Protein AF-A0A7C8FUG3-F1 (afdb_monomer)

Solvent-accessible surface area (backbone atoms only — not comparable to full-atom values): 13632 Å² total; per-residue (Å²): 142,83,83,82,79,78,79,79,50,76,65,57,53,52,54,54,51,51,53,50,51,51,53,58,48,49,58,48,50,51,52,49,50,52,55,57,49,49,62,62,60,77,67,60,76,63,70,62,61,60,52,51,52,50,51,50,52,51,49,53,49,49,54,52,53,48,53,53,50,51,52,55,47,53,52,50,51,52,52,50,51,52,53,50,51,42,52,48,36,50,53,47,49,48,54,54,50,49,45,39,69,74,38,54,64,62,45,52,52,50,44,73,73,45,77,81,46,46,88,40,33,70,54,54,68,90,79,54,62,61,68,38,80,47,42,38,60,45,80,48,78,48,74,43,84,53,100,50,28,38,39,39,36,38,42,39,37,24,35,50,24,31,36,34,61,45,61,68,64,30,43,77,75,75,43,82,71,90,46,99,85,41,66,48,77,42,73,77,55,98,63,62,70,37,75,50,77,51,73,48,78,46,66,40,96,83,56,72,79,79,72,82,74,89,84,78,85,84,80,80,87,77,84,80,82,85,79,91,129

Secondary structure (DSSP, 8-state):
---------HHHHHHHHHHHHHHHHHHHHHHHHHHHHHHHHTT---HHHHHHHHHHHHHHHHHHHHHHHHHHHHHHHHHHHHHHHHHHHHHHHHHHHHHHHH-HHHHHHHHHH-TTSGGGBSS-GGGSPTT-EEEEEEEEEEEEEETTEEEEEEEEEEEEEEEE--HHHHHHTT----STT--EEEES-SS-SEEEEEEEEEE-TT-------S-----PPPPPPPPP-

Organism: NCBI:txid1796610

Foldseek 3Di:
DDDPDPPDDPVNVVVVVVVVVVVVVVVVVVVVCVVVVVVVVVPCPPPVVVVVVVVVVVVVVVVVVVVVVVVVVVVVVVVVVLVVLLVLQVVLVVVLVVVCVVPVVVSVVVCVVDVPDQSQKSGRPVPDDAQDKIKGKDWDWDWDDDPFFIKIKIKIFIFIWHKGQDQVVCVVVVHHAPDPRDIDIHTPDPGTSDIDMDMDTDGDPPDDDDDPPPPPPDDDDDDDDDDDD

Sequence (229 aa):
MARGNARRSMADYSVASHARGVAAGDERLERYHEYVGRHRAERRVWPGAAFIVEALLLLVFLAGSLAVLMDLNADADAAGAQSTDLMGALVLASNVAEEFAADPVVLQEAYAADPAADRWFSCPLDAVESGSGILRAECTFATEPTEGGLLHRLTLTVWKERVLTDREQAADEGYVINDPEGAVFERWEEEPVYTVETARYVASAGTRPALPSADGAGAAPTEGEVSHG

Mean predicted aligned error: 16.04 Å

Nearest PDB structures (foldseek):
  6yfj-assembly1_AA  TM=3.580E-01  e=3.329E-01  Leviviridae sp.

pLDDT: mean 81.73, std 18.25, range [39.59, 98.31]

Radius of gyration: 51.23 Å; Cα contacts (8 Å, |Δi|>4): 212; chains: 1; bounding box: 106×91×164 Å

Structure (mmCIF, N/CA/C/O backbone):
data_AF-A0A7C8FUG3-F1
#
_entry.id   AF-A0A7C8FUG3-F1
#
loop_
_atom_site.group_PDB
_atom_site.id
_atom_site.type_symbol
_atom_site.label_atom_id
_atom_site.label_alt_id
_atom_site.label_comp_id
_atom_site.label_asym_id
_atom_site.label_entity_id
_atom_site.label_seq_id
_atom_site.pdbx_PDB_ins_code
_atom_site.Cartn_x
_atom_site.Cartn_y
_atom_site.Cartn_z
_atom_site.occupancy
_atom_site.B_iso_or_equiv
_atom_site.auth_seq_id
_atom_site.auth_comp_id
_atom_site.auth_asym_id
_atom_site.auth_atom_id
_atom_site.pdbx_PDB_model_num
ATOM 1 N N . MET A 1 1 ? 84.695 -5.456 -110.661 1.00 45.94 1 MET A N 1
ATOM 2 C CA . MET A 1 1 ? 84.442 -6.654 -109.828 1.00 45.94 1 MET A CA 1
ATOM 3 C C . MET A 1 1 ? 85.424 -6.663 -108.667 1.00 45.94 1 MET A C 1
ATOM 5 O O . MET A 1 1 ? 86.607 -6.602 -108.948 1.00 45.94 1 MET A O 1
ATOM 9 N N . ALA A 1 2 ? 84.945 -6.744 -107.419 1.00 41.25 2 ALA A N 1
ATOM 10 C CA . ALA A 1 2 ? 85.597 -7.442 -106.297 1.00 41.25 2 ALA A CA 1
ATOM 11 C C . ALA A 1 2 ? 84.680 -7.350 -105.058 1.00 41.25 2 ALA A C 1
ATOM 13 O O . ALA A 1 2 ? 84.719 -6.380 -104.307 1.00 41.25 2 ALA A O 1
ATOM 14 N N . ARG A 1 3 ? 83.796 -8.341 -104.874 1.00 44.38 3 ARG A N 1
ATOM 15 C CA . ARG A 1 3 ? 83.053 -8.533 -103.619 1.00 44.38 3 ARG A CA 1
ATOM 16 C C . ARG A 1 3 ? 84.031 -9.105 -102.591 1.00 44.38 3 ARG A C 1
ATOM 18 O O . ARG A 1 3 ? 84.492 -10.231 -102.762 1.00 44.38 3 ARG A O 1
ATOM 25 N N . GLY A 1 4 ? 84.353 -8.337 -101.552 1.00 46.03 4 GLY A N 1
ATOM 26 C CA . GLY A 1 4 ? 85.127 -8.817 -100.408 1.00 46.03 4 GLY A CA 1
ATOM 27 C C . GLY A 1 4 ? 84.339 -9.890 -99.662 1.00 46.03 4 GLY A C 1
ATOM 28 O O . GLY A 1 4 ? 83.362 -9.592 -98.981 1.00 46.03 4 GLY A O 1
ATOM 29 N N . ASN A 1 5 ? 84.731 -11.149 -99.840 1.00 50.38 5 ASN A N 1
ATOM 30 C CA . ASN A 1 5 ? 84.112 -12.290 -99.182 1.00 50.38 5 ASN A CA 1
ATOM 31 C C . ASN A 1 5 ? 84.664 -12.389 -97.750 1.00 50.38 5 ASN A C 1
ATOM 33 O O . ASN A 1 5 ? 85.717 -12.987 -97.521 1.00 50.38 5 ASN A O 1
ATOM 37 N N . ALA A 1 6 ? 83.991 -11.741 -96.797 1.00 57.47 6 ALA A N 1
ATOM 38 C CA . ALA A 1 6 ? 84.323 -11.828 -95.380 1.00 57.47 6 ALA A CA 1
ATOM 39 C C . ALA A 1 6 ? 84.022 -13.250 -94.880 1.00 57.47 6 ALA A C 1
ATOM 41 O O . ALA A 1 6 ? 82.863 -13.637 -94.718 1.00 57.47 6 ALA A O 1
ATOM 42 N N . ARG A 1 7 ? 85.072 -14.051 -94.667 1.00 55.00 7 ARG A N 1
ATOM 43 C CA . ARG A 1 7 ? 84.967 -15.378 -94.048 1.00 55.00 7 ARG A CA 1
ATOM 44 C C . ARG A 1 7 ? 84.501 -15.193 -92.602 1.00 55.00 7 ARG A C 1
ATOM 46 O O . ARG A 1 7 ? 85.310 -14.873 -91.739 1.00 55.00 7 ARG A O 1
ATOM 53 N N . ARG A 1 8 ? 83.200 -15.366 -92.354 1.00 58.88 8 ARG A N 1
ATOM 54 C CA . ARG A 1 8 ? 82.641 -15.459 -90.997 1.00 58.88 8 ARG A CA 1
ATOM 55 C C . ARG A 1 8 ? 83.321 -16.618 -90.276 1.00 58.88 8 ARG A C 1
ATOM 57 O O . ARG A 1 8 ? 83.288 -17.748 -90.764 1.00 58.88 8 ARG A O 1
ATOM 64 N N . SER A 1 9 ? 83.975 -16.315 -89.162 1.00 62.94 9 SER A N 1
ATOM 65 C CA . SER A 1 9 ? 84.699 -17.294 -88.362 1.00 62.94 9 SER A CA 1
ATOM 66 C C . SER A 1 9 ? 83.709 -18.150 -87.575 1.00 62.94 9 SER A C 1
ATOM 68 O O . SER A 1 9 ? 82.671 -17.675 -87.118 1.00 62.94 9 SER A O 1
ATOM 70 N N . MET A 1 10 ? 84.042 -19.422 -87.373 1.00 58.62 10 MET A N 1
ATOM 71 C CA . MET A 1 10 ? 83.273 -20.353 -86.540 1.00 58.62 10 MET A CA 1
ATOM 72 C C . MET A 1 10 ? 83.142 -19.859 -85.081 1.00 58.62 10 MET A C 1
ATOM 74 O O . MET A 1 10 ? 82.171 -20.192 -84.405 1.00 58.62 10 MET A O 1
ATOM 78 N N . ALA A 1 11 ? 84.062 -18.995 -84.629 1.00 60.41 11 ALA A N 1
ATOM 79 C CA . ALA A 1 11 ? 83.988 -18.308 -83.337 1.00 60.41 11 ALA A CA 1
ATOM 80 C C . ALA A 1 11 ? 82.890 -17.225 -83.284 1.00 60.41 11 ALA A C 1
ATOM 82 O O . ALA A 1 11 ? 82.257 -17.045 -82.247 1.00 60.41 11 ALA A O 1
ATOM 83 N N . ASP A 1 12 ? 82.586 -16.553 -84.400 1.00 61.06 12 ASP A N 1
ATOM 84 C CA . ASP A 1 12 ? 81.500 -15.561 -84.446 1.00 61.06 12 ASP A CA 1
ATOM 85 C C . ASP A 1 12 ? 80.134 -16.245 -84.295 1.00 61.06 12 ASP A C 1
ATOM 87 O O . ASP A 1 12 ? 79.212 -15.700 -83.688 1.00 61.06 12 ASP A O 1
ATOM 91 N N . TYR A 1 13 ? 80.011 -17.476 -84.803 1.00 61.44 13 TYR A N 1
ATOM 92 C CA . TYR A 1 13 ? 78.812 -18.295 -84.636 1.00 61.44 13 TYR A CA 1
ATOM 93 C C . TYR A 1 13 ? 78.617 -18.757 -83.191 1.00 61.44 13 TYR A C 1
ATOM 95 O O . TYR A 1 13 ? 77.486 -18.723 -82.703 1.00 61.44 13 TYR A O 1
ATOM 103 N N . SER A 1 14 ? 79.682 -19.157 -82.488 1.00 64.38 14 SER A N 1
ATOM 104 C CA . SER A 1 14 ? 79.563 -19.599 -81.095 1.00 64.38 14 SER A CA 1
ATOM 105 C C . SER A 1 14 ? 79.188 -18.438 -80.173 1.00 64.38 14 SER A C 1
ATOM 107 O O . SER A 1 14 ? 78.237 -18.566 -79.401 1.00 64.38 14 SER A O 1
ATOM 109 N N . VAL A 1 15 ? 79.824 -17.274 -80.331 1.00 68.38 15 VAL A N 1
ATOM 110 C CA . VAL A 1 15 ? 79.505 -16.061 -79.559 1.00 68.38 15 VAL A CA 1
ATOM 111 C C . VAL A 1 15 ? 78.083 -15.574 -79.857 1.00 68.38 15 VAL A C 1
ATOM 113 O O . VAL A 1 15 ? 77.324 -15.297 -78.928 1.00 68.38 15 VAL A O 1
ATOM 116 N N . ALA A 1 16 ? 77.665 -15.554 -81.127 1.00 67.44 16 ALA A N 1
ATOM 117 C CA . ALA A 1 16 ? 76.298 -15.179 -81.492 1.00 67.44 16 ALA A CA 1
ATOM 118 C C . ALA A 1 16 ? 75.247 -16.174 -80.967 1.00 67.44 16 ALA A C 1
ATOM 120 O O . ALA A 1 16 ? 74.151 -15.767 -80.577 1.00 67.44 16 ALA A O 1
ATOM 121 N N . SER A 1 17 ? 75.564 -17.473 -80.932 1.00 65.31 17 SER A N 1
ATOM 122 C CA . SER A 1 17 ? 74.670 -18.496 -80.375 1.00 65.31 17 SER A CA 1
ATOM 123 C C . SER A 1 17 ? 74.533 -18.379 -78.854 1.00 65.31 17 SER A C 1
ATOM 125 O O . SER A 1 17 ? 73.422 -18.479 -78.333 1.00 65.31 17 SER A O 1
ATOM 127 N N . HIS A 1 18 ? 75.627 -18.069 -78.152 1.00 66.25 18 HIS A N 1
ATOM 128 C CA . HIS A 1 18 ? 75.622 -17.876 -76.706 1.00 66.25 18 HIS A CA 1
ATOM 129 C C . HIS A 1 18 ? 74.891 -16.585 -76.314 1.00 66.25 18 HIS A C 1
ATOM 131 O O . HIS A 1 18 ? 74.102 -16.593 -75.371 1.00 66.25 18 HIS A O 1
ATOM 137 N N . ALA A 1 19 ? 75.082 -15.493 -77.060 1.00 66.12 19 ALA A N 1
ATOM 138 C CA . ALA A 1 19 ? 74.353 -14.243 -76.843 1.00 66.12 19 ALA A CA 1
ATOM 139 C C . ALA A 1 19 ? 72.836 -14.418 -77.051 1.00 66.12 19 ALA A C 1
ATOM 141 O O . ALA A 1 19 ? 72.042 -13.931 -76.249 1.00 66.12 19 ALA A O 1
ATOM 142 N N . ARG A 1 20 ? 72.422 -15.191 -78.069 1.00 67.25 20 ARG A N 1
ATOM 143 C CA . ARG A 1 20 ? 71.009 -15.569 -78.264 1.00 67.25 20 ARG A CA 1
ATOM 144 C C . ARG A 1 20 ? 70.457 -16.418 -77.125 1.00 67.25 20 ARG A C 1
ATOM 146 O O . ARG A 1 20 ? 69.310 -16.227 -76.740 1.00 67.25 20 ARG A O 1
ATOM 153 N N . GLY A 1 21 ? 71.253 -17.352 -76.606 1.00 66.19 21 GLY A N 1
ATOM 154 C CA . GLY A 1 21 ? 70.858 -18.199 -75.480 1.00 66.19 21 GLY A CA 1
ATOM 155 C C . GLY A 1 21 ? 70.622 -17.399 -74.199 1.00 66.19 21 GLY A C 1
ATOM 156 O O . GLY A 1 21 ? 69.637 -17.643 -73.509 1.00 66.19 21 GLY A O 1
ATOM 157 N N . VAL A 1 22 ? 71.478 -16.410 -73.923 1.00 70.12 22 VAL A N 1
ATOM 158 C CA . VAL A 1 22 ? 71.347 -15.519 -72.758 1.00 70.12 22 VAL A CA 1
ATOM 159 C C . VAL A 1 22 ? 70.122 -14.616 -72.896 1.00 70.12 22 VAL A C 1
ATOM 161 O O . VAL A 1 22 ? 69.308 -14.583 -71.981 1.00 70.12 22 VAL A O 1
ATOM 164 N N . ALA A 1 23 ? 69.917 -13.985 -74.058 1.00 69.88 23 ALA A N 1
ATOM 165 C CA . ALA A 1 23 ? 68.734 -13.154 -74.306 1.00 69.88 23 ALA A CA 1
ATOM 166 C C . ALA A 1 23 ? 67.420 -13.951 -74.187 1.00 69.88 23 ALA A C 1
ATOM 168 O O . ALA A 1 23 ? 66.463 -13.501 -73.566 1.00 69.88 23 ALA A O 1
ATOM 169 N N . ALA A 1 24 ? 67.389 -15.182 -74.708 1.00 70.00 24 ALA A N 1
ATOM 170 C CA . ALA A 1 24 ? 66.231 -16.065 -74.573 1.00 70.00 24 ALA A CA 1
ATOM 171 C C . ALA A 1 24 ? 66.015 -16.570 -73.132 1.00 70.00 24 ALA A C 1
ATOM 173 O O . ALA A 1 24 ? 64.899 -16.959 -72.782 1.00 70.00 24 ALA A O 1
ATOM 174 N N . GLY A 1 25 ? 67.071 -16.621 -72.316 1.00 68.69 25 GLY A N 1
ATOM 175 C CA . GLY A 1 25 ? 66.991 -16.910 -70.885 1.00 68.69 25 GLY A CA 1
ATOM 176 C C . GLY A 1 25 ? 66.394 -15.741 -70.101 1.00 68.69 25 GLY A C 1
ATOM 177 O O . GLY A 1 25 ? 65.505 -15.959 -69.280 1.00 68.69 25 GLY A O 1
ATOM 178 N N . ASP A 1 26 ? 66.814 -14.519 -70.422 1.00 73.19 26 ASP A N 1
ATOM 179 C CA . ASP A 1 26 ? 66.328 -13.283 -69.800 1.00 73.19 26 ASP A CA 1
ATOM 180 C C . ASP A 1 26 ? 64.836 -13.059 -70.086 1.00 73.19 26 ASP A C 1
ATOM 182 O O . ASP A 1 26 ? 64.041 -12.896 -69.164 1.00 73.19 26 ASP A O 1
ATOM 186 N N . GLU A 1 27 ? 64.402 -13.245 -71.339 1.00 72.50 27 GLU A N 1
ATOM 187 C CA . GLU A 1 27 ? 62.978 -13.184 -71.716 1.00 72.50 27 GLU A CA 1
ATOM 188 C C . GLU A 1 27 ? 62.108 -14.241 -71.008 1.00 72.50 27 GLU A C 1
ATOM 190 O O . GLU A 1 27 ? 60.884 -14.097 -70.897 1.00 72.50 27 GLU A O 1
ATOM 195 N N . ARG A 1 28 ? 62.687 -15.376 -70.594 1.00 72.50 28 ARG A N 1
ATOM 196 C CA . ARG A 1 28 ? 61.962 -16.385 -69.800 1.00 72.50 28 ARG A CA 1
ATOM 197 C C . ARG A 1 28 ? 61.881 -15.972 -68.340 1.00 72.50 28 ARG A C 1
ATOM 199 O O . ARG A 1 28 ? 60.836 -16.191 -67.732 1.00 72.50 28 ARG A O 1
ATOM 206 N N . LEU A 1 29 ? 62.946 -15.384 -67.796 1.00 68.38 29 LEU A N 1
ATOM 207 C CA . LEU A 1 29 ? 62.958 -14.862 -66.433 1.00 68.38 29 LEU A CA 1
ATOM 208 C C . LEU A 1 29 ? 61.978 -13.694 -66.284 1.00 68.38 29 LEU A C 1
ATOM 210 O O . LEU A 1 29 ? 61.181 -13.701 -65.350 1.00 68.38 29 LEU A O 1
ATOM 214 N N . GLU A 1 30 ? 61.963 -12.751 -67.229 1.00 71.56 30 GLU A N 1
ATOM 215 C CA . GLU A 1 30 ? 61.018 -11.628 -67.244 1.00 71.56 30 GLU A CA 1
ATOM 216 C C . GLU A 1 30 ? 59.568 -12.112 -67.280 1.00 71.56 30 GLU A C 1
ATOM 218 O O . GLU A 1 30 ? 58.759 -11.693 -66.453 1.00 71.56 30 GLU A O 1
ATOM 223 N N . ARG A 1 31 ? 59.246 -13.081 -68.148 1.00 71.88 31 ARG A N 1
ATOM 224 C CA . ARG A 1 31 ? 57.908 -13.695 -68.178 1.00 71.88 31 ARG A CA 1
ATOM 225 C C . ARG A 1 31 ? 57.560 -14.424 -66.885 1.00 71.88 31 ARG A C 1
ATOM 227 O O . ARG A 1 31 ? 56.407 -14.392 -66.460 1.00 71.88 31 ARG A O 1
ATOM 234 N N . TYR A 1 32 ? 58.530 -15.073 -66.245 1.00 67.06 32 TYR A N 1
ATOM 235 C CA . TYR A 1 32 ? 58.315 -15.736 -64.961 1.00 67.06 32 TYR A CA 1
ATOM 236 C C . TYR A 1 32 ? 58.047 -14.717 -63.844 1.00 67.06 32 TYR A C 1
ATOM 238 O O . TYR A 1 32 ? 57.124 -14.902 -63.052 1.00 67.06 32 TYR A O 1
ATOM 246 N N . HIS A 1 33 ? 58.790 -13.607 -63.811 1.00 67.19 33 HIS A N 1
ATOM 247 C CA . HIS A 1 33 ? 58.573 -12.510 -62.868 1.00 67.19 33 HIS A CA 1
ATOM 248 C C . HIS A 1 33 ? 57.248 -11.781 -63.110 1.00 67.19 33 HIS A C 1
ATOM 250 O O . HIS A 1 33 ? 56.559 -11.459 -62.144 1.00 67.19 33 HIS A O 1
ATOM 256 N N . GLU A 1 34 ? 56.844 -11.590 -64.365 1.00 69.06 34 GLU A N 1
ATOM 257 C CA . GLU A 1 34 ? 55.546 -11.011 -64.721 1.00 69.06 34 GLU A CA 1
ATOM 258 C C . GLU A 1 34 ? 54.388 -11.924 -64.284 1.00 69.06 34 GLU A C 1
ATOM 260 O O . GLU A 1 34 ? 53.421 -11.464 -63.670 1.00 69.06 34 GLU A O 1
ATOM 265 N N . TYR A 1 35 ? 54.508 -13.234 -64.521 1.00 62.44 35 TYR A N 1
ATOM 266 C CA . TYR A 1 35 ? 53.493 -14.221 -64.143 1.00 62.44 35 TYR A CA 1
ATOM 267 C C . TYR A 1 35 ? 53.370 -14.382 -62.618 1.00 62.44 35 TYR A C 1
ATOM 269 O O . TYR A 1 35 ? 52.270 -14.368 -62.063 1.00 62.44 35 TYR A O 1
ATOM 277 N N . VAL A 1 36 ? 54.499 -14.478 -61.910 1.00 61.38 36 VAL A N 1
ATOM 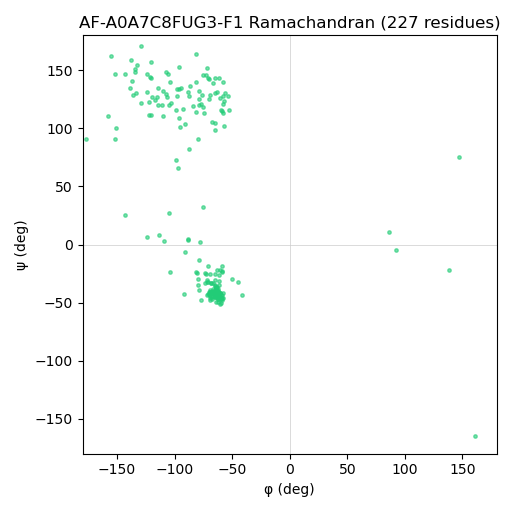278 C CA . VAL A 1 36 ? 54.538 -14.591 -60.441 1.00 61.38 36 VAL A CA 1
ATOM 279 C C . VAL A 1 36 ? 54.169 -13.264 -59.758 1.00 61.38 36 VAL A C 1
ATOM 281 O O . VAL A 1 36 ? 53.587 -13.270 -58.670 1.00 61.38 36 VAL A O 1
ATOM 284 N N . GLY A 1 37 ? 54.472 -12.126 -60.389 1.00 58.56 37 GLY A N 1
ATOM 285 C CA . GLY A 1 37 ? 54.097 -10.787 -59.933 1.00 58.56 37 GLY A CA 1
ATOM 286 C C . GLY A 1 37 ? 52.592 -10.524 -60.030 1.00 58.56 37 GLY A C 1
ATOM 287 O O . GLY A 1 37 ? 52.003 -10.052 -59.056 1.00 58.56 37 GLY A O 1
ATOM 288 N N . ARG A 1 38 ? 51.945 -10.904 -61.146 1.00 58.16 38 ARG A N 1
ATOM 289 C CA . ARG A 1 38 ? 50.480 -10.788 -61.309 1.00 58.16 38 ARG A CA 1
ATOM 290 C C . ARG A 1 38 ? 49.706 -11.644 -60.306 1.00 58.16 38 ARG A C 1
ATOM 292 O O . ARG A 1 38 ? 48.800 -11.134 -59.652 1.00 58.16 38 ARG A O 1
ATOM 299 N N . HIS A 1 39 ? 50.122 -12.893 -60.080 1.00 53.09 39 HIS A N 1
ATOM 300 C CA . HIS A 1 39 ? 49.429 -13.786 -59.135 1.00 53.09 39 HIS A CA 1
ATOM 301 C C . HIS A 1 39 ? 49.480 -13.326 -57.671 1.00 53.09 39 HIS A C 1
ATOM 303 O O . HIS A 1 39 ? 48.583 -13.655 -56.893 1.00 53.09 39 HIS A O 1
ATOM 309 N N . ARG A 1 40 ? 50.495 -12.544 -57.273 1.00 52.62 40 ARG A N 1
ATOM 310 C CA . ARG A 1 40 ? 50.547 -11.918 -55.936 1.00 52.62 40 ARG A CA 1
ATOM 311 C C . ARG A 1 40 ? 49.700 -10.648 -55.825 1.00 52.62 40 ARG A C 1
ATOM 313 O O . ARG A 1 40 ? 49.296 -10.305 -54.716 1.00 52.62 40 ARG A O 1
ATOM 320 N N . ALA A 1 41 ? 49.437 -9.957 -56.933 1.00 53.25 41 ALA A N 1
ATOM 321 C CA . ALA A 1 41 ? 48.615 -8.750 -56.952 1.00 53.25 41 ALA A CA 1
ATOM 322 C C . ALA A 1 41 ? 47.109 -9.071 -56.925 1.00 53.25 41 ALA A C 1
ATOM 324 O O . ALA A 1 41 ? 46.348 -8.376 -56.258 1.00 53.25 41 ALA A O 1
ATOM 325 N N . GLU A 1 42 ? 46.688 -10.161 -57.571 1.00 54.00 42 GLU A N 1
ATOM 326 C CA . GLU A 1 42 ? 45.267 -10.524 -57.714 1.00 54.00 42 GLU A CA 1
ATOM 327 C C . GLU A 1 42 ? 44.646 -11.189 -56.470 1.00 54.00 42 GLU A C 1
ATOM 329 O O . GLU A 1 42 ? 43.427 -11.256 -56.349 1.00 54.00 42 GLU A O 1
ATOM 334 N N . ARG A 1 43 ? 45.455 -11.630 -55.495 1.00 53.62 43 ARG A N 1
ATOM 335 C CA . ARG A 1 43 ? 44.976 -12.198 -54.214 1.00 53.62 43 ARG A CA 1
ATOM 336 C C . ARG A 1 43 ? 45.117 -11.247 -53.028 1.00 53.62 43 ARG A C 1
ATOM 338 O O . ARG A 1 43 ? 45.239 -11.691 -51.890 1.00 53.62 43 ARG A O 1
ATOM 345 N N . ARG A 1 44 ? 45.100 -9.935 -53.252 1.00 53.06 44 ARG A N 1
ATOM 346 C CA . ARG A 1 44 ? 44.867 -8.985 -52.158 1.00 53.06 44 ARG A CA 1
ATOM 347 C C . ARG A 1 44 ? 43.366 -8.778 -52.002 1.00 53.06 44 ARG A C 1
ATOM 349 O O . ARG A 1 44 ? 42.809 -7.807 -52.495 1.00 53.06 44 ARG A O 1
ATOM 356 N N . VAL A 1 45 ? 42.719 -9.697 -51.285 1.00 58.44 45 VAL A N 1
ATOM 357 C CA . VAL A 1 45 ? 41.472 -9.374 -50.575 1.00 58.44 45 VAL A CA 1
ATOM 358 C C . VAL A 1 45 ? 41.777 -8.138 -49.734 1.00 58.44 45 VAL A C 1
ATOM 360 O O . VAL A 1 45 ? 42.680 -8.180 -48.899 1.00 58.44 45 VAL A O 1
ATOM 363 N N . TRP A 1 46 ? 41.122 -7.015 -50.026 1.00 53.28 46 TRP A N 1
ATOM 364 C CA . TRP A 1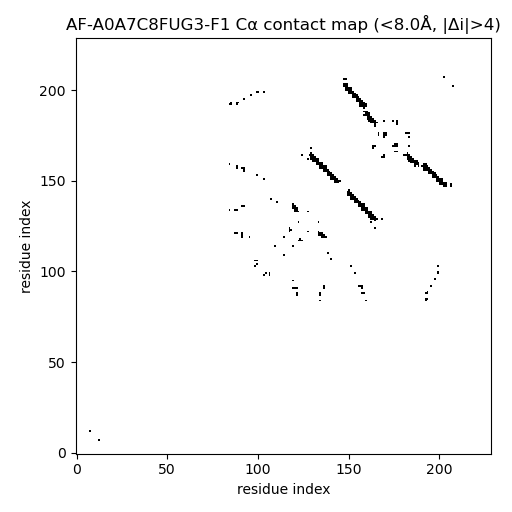 46 ? 41.347 -5.756 -49.322 1.00 53.28 46 TRP A CA 1
ATOM 365 C C . TRP A 1 46 ? 41.061 -5.981 -47.828 1.00 53.28 46 TRP A C 1
ATOM 367 O O . TRP A 1 46 ? 39.907 -6.230 -47.477 1.00 53.28 46 TRP A O 1
ATOM 377 N N . PRO A 1 47 ? 42.065 -5.880 -46.931 1.00 60.69 47 PRO A N 1
ATOM 378 C CA . PRO A 1 47 ? 41.871 -6.143 -45.501 1.00 60.69 47 PRO A CA 1
ATOM 379 C C . PRO A 1 47 ? 40.808 -5.248 -44.840 1.00 60.69 47 PRO A C 1
ATOM 381 O O . PRO A 1 47 ? 40.294 -5.579 -43.779 1.00 60.69 47 PRO A O 1
ATOM 384 N N . GLY A 1 48 ? 40.455 -4.123 -45.474 1.00 62.91 48 GLY A N 1
ATOM 385 C CA . GLY A 1 48 ? 39.477 -3.166 -44.963 1.00 62.91 48 GLY A CA 1
ATOM 386 C C . GLY A 1 48 ? 38.029 -3.655 -45.016 1.00 62.91 48 GLY A C 1
ATOM 387 O O . GLY A 1 48 ? 37.259 -3.319 -44.126 1.00 62.91 48 GLY A O 1
ATOM 388 N N . ALA A 1 49 ? 37.648 -4.478 -45.999 1.00 73.12 49 ALA A N 1
ATOM 389 C CA . ALA A 1 49 ? 36.262 -4.946 -46.104 1.00 73.12 49 ALA A CA 1
ATOM 390 C C . ALA A 1 49 ? 35.900 -5.922 -44.971 1.00 73.12 49 ALA A C 1
ATOM 392 O O . ALA A 1 49 ? 34.833 -5.804 -44.378 1.00 73.12 49 ALA A O 1
ATOM 393 N N . ALA A 1 50 ? 36.812 -6.838 -44.629 1.00 79.81 50 ALA A N 1
ATOM 394 C CA . ALA A 1 50 ? 36.622 -7.776 -43.522 1.00 79.81 50 ALA A CA 1
ATOM 395 C C . ALA A 1 50 ? 36.539 -7.052 -42.167 1.00 79.81 50 ALA A C 1
ATOM 397 O O . ALA A 1 50 ? 35.652 -7.350 -41.376 1.00 79.81 50 ALA A O 1
ATOM 398 N N . PHE A 1 51 ? 37.392 -6.045 -41.952 1.00 81.94 51 PHE A N 1
ATOM 399 C CA . PHE A 1 51 ? 37.366 -5.208 -40.750 1.00 81.94 51 PHE A CA 1
ATOM 400 C C . PHE A 1 51 ? 36.055 -4.422 -40.602 1.00 81.94 51 PHE A C 1
ATOM 402 O O . PHE A 1 51 ? 35.495 -4.362 -39.513 1.00 81.94 51 PHE A O 1
ATOM 409 N N . ILE A 1 52 ? 35.534 -3.841 -41.691 1.00 88.62 52 ILE A N 1
ATOM 410 C CA . ILE A 1 52 ? 34.256 -3.112 -41.660 1.00 88.62 52 ILE A CA 1
ATOM 411 C C . ILE A 1 52 ? 33.105 -4.060 -41.322 1.00 88.62 52 ILE A C 1
ATOM 413 O O . ILE A 1 52 ? 32.263 -3.721 -40.498 1.0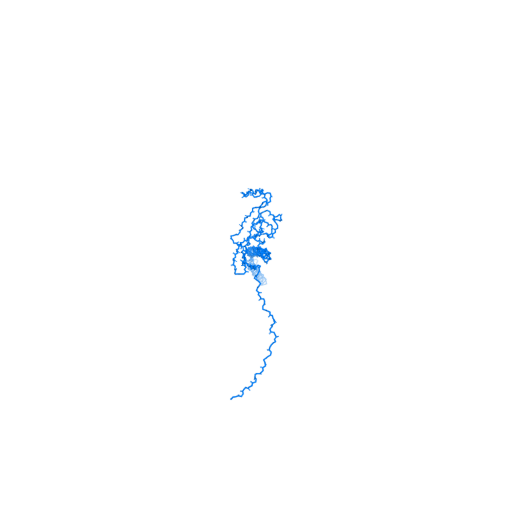0 88.62 52 ILE A O 1
ATOM 417 N N . VAL A 1 53 ? 33.068 -5.250 -41.926 1.00 90.69 53 VAL A N 1
ATOM 418 C CA . VAL A 1 53 ? 32.024 -6.243 -41.633 1.00 90.69 53 VAL A CA 1
ATOM 419 C C . VAL A 1 53 ? 32.102 -6.702 -40.178 1.00 90.69 53 VAL A C 1
ATOM 421 O O . VAL A 1 53 ? 31.075 -6.741 -39.510 1.00 90.69 53 VAL A O 1
ATOM 424 N N . GLU A 1 54 ? 33.295 -6.990 -39.660 1.00 90.75 54 GLU A N 1
ATOM 425 C CA . GLU A 1 54 ? 33.486 -7.351 -38.253 1.00 90.75 54 GLU A CA 1
ATOM 426 C C . GLU A 1 54 ? 33.051 -6.221 -37.311 1.00 90.75 54 GLU A C 1
ATOM 428 O O . GLU A 1 54 ? 32.299 -6.465 -36.372 1.00 90.75 54 GLU A O 1
ATOM 433 N N . ALA A 1 55 ? 33.430 -4.974 -37.601 1.00 94.06 55 ALA A N 1
ATOM 434 C CA . ALA A 1 55 ? 33.005 -3.813 -36.826 1.00 94.06 55 ALA A CA 1
ATOM 435 C C . ALA A 1 55 ? 31.479 -3.612 -36.861 1.00 94.06 55 ALA A C 1
ATOM 437 O O . ALA A 1 55 ? 30.887 -3.278 -35.838 1.00 94.06 55 ALA A O 1
ATOM 438 N N . LEU A 1 56 ? 30.826 -3.850 -38.004 1.00 95.88 56 LEU A N 1
ATOM 439 C CA . LEU A 1 56 ? 29.365 -3.801 -38.118 1.00 95.88 56 LEU A CA 1
ATOM 440 C C . LEU A 1 56 ? 28.695 -4.925 -37.323 1.00 95.88 56 LEU A C 1
ATOM 442 O O . LEU A 1 56 ? 27.704 -4.675 -36.642 1.00 95.88 56 LEU A O 1
ATOM 446 N N . LEU A 1 57 ? 29.242 -6.143 -37.366 1.00 95.75 57 LEU A N 1
ATOM 447 C CA . LEU A 1 57 ? 28.748 -7.263 -36.563 1.00 95.75 57 LEU A CA 1
ATOM 448 C C . LEU A 1 57 ? 28.907 -6.984 -35.066 1.00 95.75 57 LEU A C 1
ATOM 450 O O . LEU A 1 57 ? 27.964 -7.206 -34.311 1.00 95.75 57 LEU A O 1
ATOM 454 N N . LEU A 1 58 ? 30.053 -6.439 -34.646 1.00 96.31 58 LEU A N 1
ATOM 455 C CA . LEU A 1 58 ? 30.283 -6.007 -33.269 1.00 96.31 58 LEU A CA 1
ATOM 456 C C . LEU A 1 58 ? 29.331 -4.885 -32.859 1.00 96.31 58 LEU A C 1
ATOM 458 O O . LEU A 1 58 ? 28.821 -4.919 -31.748 1.00 96.31 58 LEU A O 1
ATOM 462 N N . LEU A 1 59 ? 29.053 -3.919 -33.737 1.00 96.94 59 LEU A N 1
ATOM 463 C CA . LEU A 1 59 ? 28.116 -2.833 -33.451 1.00 96.94 59 LEU A CA 1
ATOM 464 C C . LEU A 1 59 ? 26.684 -3.352 -33.275 1.00 96.94 59 LEU A C 1
ATOM 466 O O . LEU A 1 59 ? 26.015 -2.965 -32.322 1.00 96.94 59 LEU A O 1
ATOM 470 N N . VAL A 1 60 ? 26.221 -4.238 -34.163 1.00 97.12 60 VAL A N 1
ATOM 471 C CA . VAL A 1 60 ? 24.894 -4.866 -34.049 1.00 97.12 60 VAL A CA 1
ATOM 472 C C . VAL A 1 60 ? 24.812 -5.711 -32.780 1.00 97.12 60 VAL A C 1
ATOM 474 O O . VAL A 1 60 ? 23.829 -5.620 -32.048 1.00 97.12 60 VAL A O 1
ATOM 477 N N . PHE A 1 61 ? 25.855 -6.490 -32.488 1.00 97.19 61 PHE A N 1
ATOM 478 C CA . PHE A 1 61 ? 25.942 -7.273 -31.260 1.00 97.19 61 PHE A CA 1
ATOM 479 C C . PHE A 1 61 ? 25.912 -6.379 -30.014 1.00 97.19 61 PHE A C 1
ATOM 481 O O . PHE A 1 61 ? 25.137 -6.636 -29.098 1.00 97.19 61 PHE A O 1
ATOM 488 N N . LEU A 1 62 ? 26.698 -5.300 -29.999 1.00 97.62 62 LEU A N 1
ATOM 489 C CA . LEU A 1 62 ? 26.743 -4.333 -28.907 1.00 97.62 62 LEU A CA 1
ATOM 490 C C . LEU A 1 62 ? 25.372 -3.691 -28.687 1.00 97.62 62 LEU A C 1
ATOM 492 O O . LEU A 1 62 ? 24.877 -3.702 -27.564 1.00 97.62 62 LEU A O 1
ATOM 496 N N . ALA A 1 63 ? 24.737 -3.192 -29.750 1.00 97.31 63 ALA A N 1
ATOM 497 C CA . ALA A 1 63 ? 23.410 -2.590 -29.676 1.00 97.31 63 ALA A CA 1
ATOM 498 C C . ALA A 1 63 ? 22.362 -3.582 -29.146 1.00 97.31 63 ALA A C 1
ATOM 500 O O . ALA A 1 63 ? 21.577 -3.229 -28.269 1.00 97.31 63 ALA A O 1
ATOM 501 N N . GLY A 1 64 ? 22.394 -4.835 -29.615 1.00 97.06 64 GLY A N 1
ATOM 502 C CA . GLY A 1 64 ? 21.521 -5.895 -29.112 1.00 97.06 64 GLY A CA 1
ATOM 503 C C . GLY A 1 64 ? 21.767 -6.216 -27.636 1.00 97.06 64 GLY A C 1
ATOM 504 O O . GLY A 1 64 ? 20.820 -6.291 -26.860 1.00 97.06 64 GLY A O 1
ATOM 505 N N . SER A 1 65 ? 23.030 -6.345 -27.220 1.00 97.19 65 SER A N 1
ATOM 506 C CA . SER A 1 65 ? 23.381 -6.611 -25.818 1.00 97.19 65 SER A CA 1
ATOM 507 C C . SER A 1 65 ? 22.983 -5.467 -24.881 1.00 97.19 65 SER A C 1
ATOM 509 O O . SER A 1 65 ? 22.516 -5.720 -23.775 1.00 97.19 65 SER A O 1
ATOM 511 N N . LEU A 1 66 ? 23.107 -4.215 -25.337 1.00 97.19 66 LEU A N 1
ATOM 512 C CA . LEU A 1 66 ? 22.709 -3.039 -24.572 1.00 97.19 66 LEU A CA 1
ATOM 513 C C . LEU A 1 66 ? 21.189 -2.962 -24.415 1.00 97.19 66 LEU A C 1
ATOM 515 O O . LEU A 1 66 ? 20.723 -2.645 -23.329 1.00 97.19 66 LEU A O 1
ATOM 519 N N . ALA A 1 67 ? 20.430 -3.284 -25.466 1.00 96.50 67 ALA A N 1
ATOM 520 C CA . ALA A 1 67 ? 18.973 -3.336 -25.393 1.00 96.50 67 ALA A CA 1
ATOM 521 C C . ALA A 1 67 ? 18.502 -4.359 -24.348 1.00 96.50 67 ALA A C 1
ATOM 523 O O . ALA A 1 67 ? 17.686 -4.026 -23.497 1.00 96.50 67 ALA A O 1
ATOM 524 N N . VAL A 1 68 ? 19.081 -5.566 -24.355 1.00 96.81 68 VAL A N 1
ATOM 525 C CA . VAL A 1 68 ? 18.784 -6.595 -23.343 1.00 96.81 68 VAL A CA 1
ATOM 526 C C . VAL A 1 68 ? 19.192 -6.136 -21.941 1.00 96.81 68 VAL A C 1
ATOM 528 O O . VAL A 1 68 ? 18.457 -6.355 -20.988 1.00 96.81 68 VAL A O 1
ATOM 531 N N . LEU A 1 69 ? 20.348 -5.483 -21.792 1.00 96.38 69 LEU A N 1
ATOM 532 C CA . LEU A 1 69 ? 20.788 -4.978 -20.491 1.00 96.38 69 LEU A CA 1
ATOM 533 C C . LEU A 1 69 ? 19.862 -3.878 -19.950 1.00 96.38 69 LEU A C 1
ATOM 535 O O . LEU A 1 69 ? 19.593 -3.848 -18.756 1.00 96.38 69 LEU A O 1
ATOM 539 N N . MET A 1 70 ? 19.384 -2.977 -20.812 1.00 96.94 70 MET A N 1
ATOM 540 C CA . MET A 1 70 ? 18.435 -1.928 -20.428 1.00 96.94 70 MET A CA 1
ATOM 541 C C . MET A 1 70 ? 17.101 -2.513 -19.968 1.00 96.94 70 MET A C 1
ATOM 543 O O . MET A 1 70 ? 16.569 -2.053 -18.965 1.00 96.94 70 MET A O 1
ATOM 547 N N . ASP A 1 71 ? 16.605 -3.530 -20.671 1.00 96.19 71 ASP A N 1
ATOM 548 C CA . ASP A 1 71 ? 15.376 -4.248 -20.322 1.00 96.19 71 ASP A CA 1
ATOM 549 C C . ASP A 1 71 ? 15.500 -4.911 -18.941 1.00 96.19 71 ASP A C 1
ATOM 551 O O . ASP A 1 71 ? 14.729 -4.624 -18.031 1.00 96.19 71 ASP A O 1
ATOM 555 N N . LEU A 1 72 ? 16.577 -5.677 -18.729 1.00 96.06 72 LEU A N 1
ATOM 556 C CA . LEU A 1 72 ? 16.851 -6.319 -17.440 1.00 96.06 72 LEU A CA 1
ATOM 557 C C . LEU A 1 72 ? 17.048 -5.315 -16.296 1.00 96.06 72 LEU A C 1
ATOM 559 O O . LEU A 1 72 ? 16.677 -5.607 -15.161 1.00 96.06 72 LEU A O 1
ATOM 563 N N . ASN A 1 73 ? 17.644 -4.152 -16.567 1.00 94.69 73 ASN A N 1
ATOM 564 C CA . ASN A 1 73 ? 17.802 -3.106 -15.557 1.00 94.69 73 ASN A CA 1
ATOM 565 C C . ASN A 1 73 ? 16.458 -2.465 -15.198 1.00 94.69 73 ASN A C 1
ATOM 567 O O . ASN A 1 73 ? 16.197 -2.259 -14.019 1.00 94.69 73 ASN A O 1
ATOM 571 N N . ALA A 1 74 ? 15.602 -2.187 -16.185 1.00 94.50 74 ALA A N 1
ATOM 572 C CA . ALA A 1 74 ? 14.271 -1.642 -15.935 1.00 94.50 74 ALA A CA 1
ATOM 573 C C . ALA A 1 74 ? 13.419 -2.611 -15.098 1.00 94.50 74 ALA A C 1
ATOM 575 O O . ALA A 1 74 ? 12.779 -2.192 -14.133 1.00 94.50 74 ALA A O 1
ATOM 576 N N . ASP A 1 75 ? 13.478 -3.907 -15.409 1.00 95.12 75 ASP A N 1
ATOM 577 C CA . ASP A 1 75 ? 12.815 -4.950 -14.624 1.00 95.12 75 ASP A CA 1
ATOM 578 C C . ASP A 1 75 ? 13.376 -5.044 -13.199 1.00 95.12 75 ASP A C 1
ATOM 580 O O . ASP A 1 75 ? 12.620 -5.168 -12.234 1.00 95.12 75 ASP A O 1
ATOM 584 N N . ALA A 1 76 ? 14.702 -4.970 -13.044 1.00 94.31 76 ALA A N 1
ATOM 585 C CA . ALA A 1 76 ? 15.344 -5.002 -11.734 1.00 94.31 76 ALA A CA 1
ATOM 586 C C . ALA A 1 76 ? 14.969 -3.783 -10.876 1.00 94.31 76 ALA A C 1
ATOM 588 O O . ALA A 1 76 ? 14.705 -3.941 -9.683 1.00 94.31 76 ALA A O 1
ATOM 589 N N . ASP A 1 77 ? 14.902 -2.592 -11.473 1.00 94.50 77 ASP A N 1
ATOM 590 C CA . ASP A 1 77 ? 14.479 -1.365 -10.795 1.00 94.50 77 ASP A CA 1
ATOM 591 C C . ASP A 1 77 ? 13.007 -1.454 -10.368 1.00 94.50 77 ASP A C 1
ATOM 593 O O . ASP A 1 77 ? 12.673 -1.143 -9.222 1.00 94.50 77 ASP A O 1
ATOM 597 N N . ALA A 1 78 ? 12.131 -1.953 -11.246 1.00 90.50 78 ALA A N 1
ATOM 598 C CA . ALA A 1 78 ? 10.722 -2.173 -10.928 1.00 90.50 78 ALA A CA 1
ATOM 599 C C . ALA A 1 78 ? 10.544 -3.196 -9.791 1.00 90.50 78 ALA A C 1
ATOM 601 O O . ALA A 1 78 ? 9.806 -2.943 -8.837 1.00 90.50 78 ALA A O 1
ATOM 602 N N . ALA A 1 79 ? 11.264 -4.320 -9.842 1.00 92.94 79 ALA A N 1
ATOM 603 C CA . ALA A 1 79 ? 11.249 -5.326 -8.783 1.00 92.94 79 ALA A CA 1
ATOM 604 C C . ALA A 1 79 ? 11.807 -4.778 -7.456 1.00 92.94 79 ALA A C 1
ATOM 606 O O . ALA A 1 79 ? 11.287 -5.084 -6.380 1.00 92.94 79 ALA A O 1
ATOM 607 N N . GLY A 1 80 ? 12.843 -3.936 -7.518 1.00 94.00 80 GLY A N 1
ATOM 608 C CA . GLY A 1 80 ? 13.407 -3.253 -6.355 1.00 94.00 80 GLY A CA 1
ATOM 609 C C . GLY A 1 80 ? 12.415 -2.288 -5.700 1.00 94.00 80 GLY A C 1
ATOM 610 O O . GLY A 1 80 ? 12.271 -2.293 -4.473 1.00 94.00 80 GLY A O 1
ATOM 611 N N . ALA A 1 81 ? 11.690 -1.509 -6.505 1.00 91.31 81 ALA A N 1
ATOM 612 C CA . ALA A 1 81 ? 10.639 -0.615 -6.026 1.00 91.31 81 ALA A CA 1
ATOM 613 C C . ALA A 1 81 ? 9.507 -1.401 -5.345 1.00 91.31 81 ALA A C 1
ATOM 615 O O . ALA A 1 81 ? 9.192 -1.129 -4.188 1.00 91.31 81 ALA A O 1
ATOM 616 N N . GLN A 1 82 ? 8.995 -2.452 -5.995 1.00 92.06 82 GLN A N 1
ATOM 617 C CA . GLN A 1 82 ? 7.958 -3.321 -5.423 1.00 92.06 82 GLN A CA 1
ATOM 618 C C . GLN A 1 82 ? 8.397 -3.965 -4.102 1.00 92.06 82 GLN A C 1
ATOM 620 O O . GLN A 1 82 ? 7.629 -4.010 -3.143 1.00 92.06 82 GLN A O 1
ATOM 625 N N . SER A 1 83 ? 9.647 -4.435 -4.009 1.00 94.88 83 SER A N 1
ATOM 626 C CA . SER A 1 83 ? 10.172 -4.998 -2.761 1.00 94.88 83 SER A CA 1
ATOM 627 C C . SER A 1 83 ? 10.266 -3.956 -1.643 1.00 94.88 83 SER A C 1
ATOM 629 O O . SER A 1 83 ? 10.086 -4.304 -0.475 1.00 94.88 83 SER A O 1
ATOM 631 N N . THR A 1 84 ? 10.582 -2.705 -1.982 1.00 95.38 84 THR A N 1
ATOM 632 C CA . THR A 1 84 ? 10.658 -1.600 -1.017 1.00 95.38 84 THR A CA 1
ATOM 633 C C . THR A 1 84 ? 9.266 -1.245 -0.506 1.00 95.38 84 THR A C 1
ATOM 635 O O . THR A 1 84 ? 9.068 -1.159 0.707 1.00 95.38 84 THR A O 1
ATOM 638 N N . ASP A 1 85 ? 8.293 -1.135 -1.412 1.00 95.12 85 ASP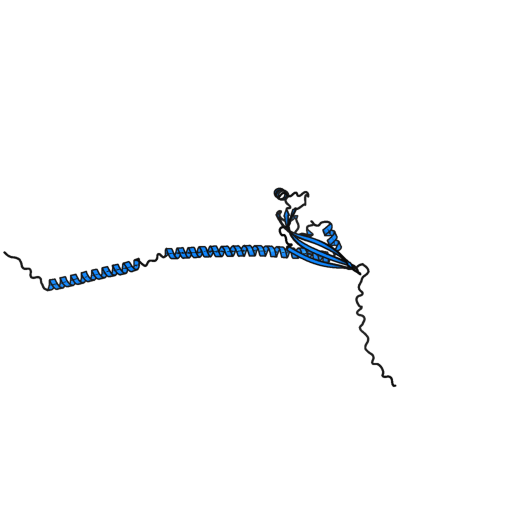 A N 1
ATOM 639 C CA . ASP A 1 85 ? 6.895 -0.868 -1.075 1.00 95.12 85 ASP A CA 1
ATOM 640 C C . ASP A 1 85 ? 6.310 -1.983 -0.203 1.00 95.12 85 ASP A C 1
ATOM 642 O O . ASP A 1 85 ? 5.707 -1.706 0.831 1.00 95.12 85 ASP A O 1
ATOM 646 N N . LEU A 1 86 ? 6.552 -3.251 -0.554 1.00 96.75 86 LEU A N 1
ATOM 647 C CA . LEU A 1 86 ? 6.084 -4.394 0.231 1.00 96.75 86 LEU A CA 1
ATOM 648 C C . LEU A 1 86 ? 6.683 -4.405 1.642 1.00 96.75 86 LEU A C 1
ATOM 650 O O . LEU A 1 86 ? 5.973 -4.663 2.614 1.00 96.75 86 LEU A O 1
ATOM 654 N N . MET A 1 87 ? 7.979 -4.109 1.777 1.00 97.75 87 MET A N 1
ATOM 655 C CA . MET A 1 87 ? 8.626 -4.033 3.088 1.00 97.75 87 MET A CA 1
ATOM 656 C C . MET A 1 87 ? 8.051 -2.886 3.927 1.00 97.75 87 MET A C 1
ATOM 658 O O . MET A 1 87 ? 7.750 -3.077 5.105 1.00 97.75 87 MET A O 1
ATOM 662 N N . GLY A 1 88 ? 7.851 -1.713 3.319 1.00 97.56 88 GLY A N 1
ATOM 663 C CA . GLY A 1 88 ? 7.207 -0.576 3.975 1.00 97.56 88 GLY A CA 1
ATOM 664 C C . GLY A 1 88 ? 5.775 -0.895 4.407 1.00 97.56 88 GLY A C 1
ATOM 665 O O . GLY A 1 88 ? 5.384 -0.586 5.533 1.00 97.56 88 GLY A O 1
ATOM 666 N N . ALA A 1 89 ? 5.020 -1.587 3.553 1.00 97.69 89 ALA A N 1
ATOM 667 C CA . ALA A 1 89 ? 3.646 -1.982 3.825 1.00 97.69 89 ALA A CA 1
ATOM 668 C C . ALA A 1 89 ? 3.572 -2.985 4.975 1.00 97.69 89 ALA A C 1
ATOM 670 O O . ALA A 1 89 ? 2.707 -2.862 5.839 1.00 97.69 89 ALA A O 1
ATOM 671 N N . LEU A 1 90 ? 4.511 -3.933 5.032 1.00 97.88 90 LEU A N 1
ATOM 672 C CA . LEU A 1 90 ? 4.612 -4.894 6.1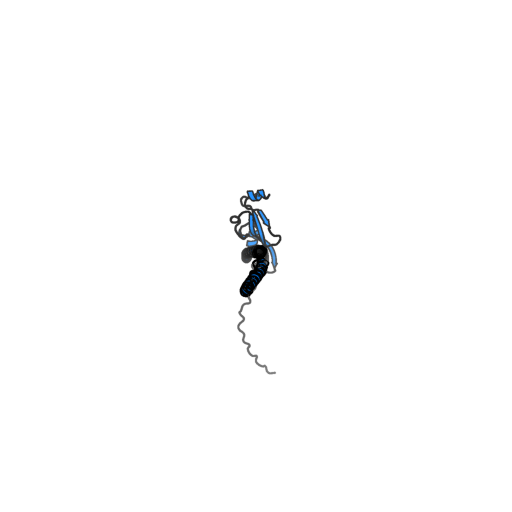23 1.00 97.88 90 LEU A CA 1
ATOM 673 C C . LEU A 1 90 ? 4.910 -4.206 7.461 1.00 97.88 90 LEU A C 1
ATOM 675 O O . LEU A 1 90 ? 4.285 -4.541 8.464 1.00 97.88 90 LEU A O 1
ATOM 679 N N . VAL A 1 91 ? 5.836 -3.242 7.485 1.00 97.69 91 VAL A N 1
ATOM 680 C CA . VAL A 1 91 ? 6.171 -2.484 8.704 1.00 97.69 91 VAL A CA 1
ATOM 681 C C . VAL A 1 91 ? 4.970 -1.671 9.181 1.00 97.69 91 VAL A C 1
ATOM 683 O O . VAL A 1 91 ? 4.596 -1.771 10.349 1.00 97.69 91 VAL A O 1
ATOM 686 N N . LEU A 1 92 ? 4.328 -0.920 8.281 1.00 98.06 92 LEU A N 1
ATOM 687 C CA . LEU A 1 92 ? 3.118 -0.162 8.601 1.00 98.06 92 LEU A CA 1
ATOM 688 C C . LEU A 1 92 ? 2.017 -1.088 9.130 1.00 98.06 92 LEU A C 1
ATOM 690 O O . LEU A 1 92 ? 1.413 -0.814 10.168 1.00 98.06 92 LEU A O 1
ATOM 694 N N . ALA A 1 93 ? 1.801 -2.218 8.457 1.00 98.06 93 ALA A N 1
ATOM 695 C CA . ALA A 1 93 ? 0.796 -3.184 8.858 1.00 98.06 93 ALA A CA 1
ATOM 696 C C . ALA A 1 93 ? 1.088 -3.809 10.228 1.00 98.06 93 ALA A C 1
ATOM 698 O O . ALA A 1 93 ? 0.171 -3.967 11.032 1.00 98.06 93 ALA A O 1
ATOM 699 N N . SER A 1 94 ? 2.354 -4.133 10.510 1.00 97.19 94 SER A N 1
ATOM 700 C CA . SER A 1 94 ? 2.785 -4.669 11.804 1.00 97.19 94 SER A CA 1
ATOM 701 C C . SER A 1 94 ? 2.531 -3.670 12.924 1.00 97.19 94 SER A C 1
ATOM 703 O O . SER A 1 94 ? 1.933 -4.042 13.926 1.00 97.19 94 SER A O 1
ATOM 705 N N . ASN A 1 95 ? 2.902 -2.401 12.737 1.00 96.75 95 ASN A N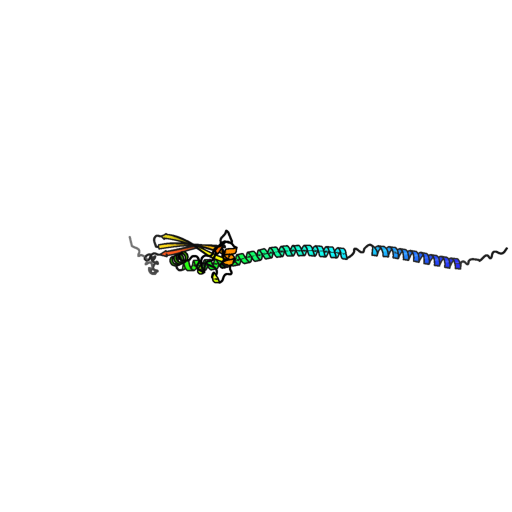 1
ATOM 706 C CA . ASN A 1 95 ? 2.691 -1.363 13.748 1.00 96.75 95 ASN A CA 1
ATOM 707 C C . ASN A 1 95 ? 1.200 -1.222 14.097 1.00 96.75 95 ASN A C 1
ATOM 709 O O . ASN A 1 95 ? 0.821 -1.278 15.266 1.00 96.75 95 ASN A O 1
ATOM 713 N N . VAL A 1 96 ? 0.333 -1.139 13.083 1.00 97.62 96 VAL A N 1
ATOM 714 C CA . VAL A 1 96 ? -1.124 -1.056 13.287 1.00 97.62 96 VAL A CA 1
ATOM 715 C C . VAL A 1 96 ? -1.673 -2.333 13.938 1.00 97.62 96 VAL A C 1
ATOM 717 O O . VAL A 1 96 ? -2.517 -2.271 14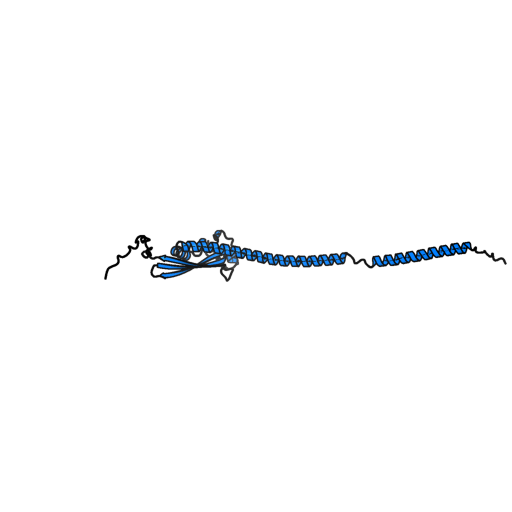.835 1.00 97.62 96 VAL A O 1
ATOM 720 N N . ALA A 1 97 ? -1.188 -3.507 13.524 1.00 97.31 97 ALA A N 1
ATOM 721 C CA . ALA A 1 97 ? -1.589 -4.782 14.109 1.00 97.31 97 ALA A CA 1
ATOM 722 C C . ALA A 1 97 ? -1.122 -4.941 15.565 1.00 97.31 97 ALA A C 1
ATOM 724 O O . ALA A 1 97 ? -1.829 -5.559 16.360 1.00 97.31 97 ALA A O 1
ATOM 725 N N . GLU A 1 98 ? 0.029 -4.382 15.938 1.00 97.44 98 GLU A N 1
ATOM 726 C CA . GLU A 1 98 ? 0.531 -4.342 17.313 1.00 97.44 98 GLU A CA 1
ATOM 727 C C . GLU A 1 98 ? -0.312 -3.419 18.196 1.00 97.44 98 GLU A C 1
ATOM 729 O O . GLU A 1 98 ? -0.652 -3.795 19.319 1.00 97.44 98 GLU A O 1
ATOM 734 N N . GLU A 1 99 ? -0.730 -2.257 17.691 1.00 96.75 99 GLU A N 1
ATOM 735 C CA . GLU A 1 99 ? -1.647 -1.373 18.417 1.00 96.75 99 GLU A CA 1
ATOM 736 C C . GLU A 1 99 ? -3.028 -2.024 18.612 1.00 96.75 99 GLU A C 1
ATOM 738 O O . GLU A 1 99 ? -3.564 -2.016 19.722 1.00 96.75 99 GLU A O 1
ATOM 743 N N . PHE A 1 100 ? -3.566 -2.695 17.585 1.00 97.75 100 PHE A N 1
ATOM 744 C CA . PHE A 1 100 ? -4.768 -3.537 17.710 1.00 97.75 100 PHE A CA 1
ATOM 745 C C . PHE A 1 100 ? -4.554 -4.665 18.741 1.00 97.75 100 PHE A C 1
ATOM 747 O O . PHE A 1 100 ? -5.388 -4.948 19.614 1.00 97.75 100 PHE A O 1
ATOM 754 N N . ALA A 1 101 ? -3.366 -5.266 18.651 1.00 96.81 101 ALA A N 1
ATOM 755 C CA . ALA A 1 101 ? -2.699 -6.158 19.589 1.00 96.81 101 ALA A CA 1
ATOM 756 C C . ALA A 1 101 ? -2.828 -5.731 21.059 1.00 96.81 101 ALA A C 1
ATOM 758 O O . ALA A 1 101 ? -3.067 -6.558 21.943 1.00 96.81 101 ALA A O 1
ATOM 759 N N . ALA A 1 102 ? -2.654 -4.428 21.299 1.00 97.19 102 ALA A N 1
ATOM 760 C CA . ALA A 1 102 ? -2.545 -3.779 22.602 1.00 97.19 102 ALA A CA 1
ATOM 761 C C . ALA A 1 102 ? -3.891 -3.287 23.142 1.00 97.19 102 ALA A C 1
ATOM 763 O O . ALA A 1 102 ? -4.239 -3.641 24.276 1.00 97.19 102 ALA A O 1
ATOM 764 N N . ASP A 1 103 ? -4.745 -2.686 22.303 1.00 97.25 103 ASP A N 1
ATOM 765 C CA . ASP A 1 103 ? -6.162 -2.407 22.597 1.00 97.25 103 ASP A CA 1
ATOM 766 C C . ASP A 1 103 ? -7.005 -2.218 21.307 1.00 97.25 103 ASP A C 1
ATOM 768 O O . ASP A 1 103 ? -6.851 -1.209 20.614 1.00 97.25 103 ASP A O 1
ATOM 772 N N . PRO A 1 104 ? -7.928 -3.147 20.968 1.00 97.19 104 PRO A N 1
ATOM 773 C CA . PRO A 1 104 ? -8.686 -3.065 19.723 1.00 97.19 104 PRO A CA 1
ATOM 774 C C . PRO A 1 104 ? -9.749 -1.959 19.745 1.00 97.19 104 PRO A C 1
ATOM 776 O O . PRO A 1 104 ? -10.114 -1.461 18.682 1.00 97.19 104 PRO A O 1
ATOM 779 N N . VAL A 1 105 ? -10.248 -1.571 20.926 1.00 96.06 105 VAL A N 1
ATOM 780 C CA . VAL A 1 105 ? -11.291 -0.544 21.059 1.00 96.06 105 VAL A CA 1
ATOM 781 C C . VAL A 1 105 ? -10.671 0.833 20.874 1.00 96.06 105 VAL A C 1
ATOM 783 O O . VAL A 1 105 ? -11.159 1.617 20.065 1.00 96.06 105 VAL A O 1
ATOM 786 N N . VAL A 1 106 ? -9.546 1.091 21.549 1.00 97.12 106 VAL A N 1
ATOM 787 C CA . VAL A 1 106 ? -8.823 2.366 21.427 1.00 97.12 106 VAL A CA 1
ATOM 788 C C . VAL A 1 106 ? -8.339 2.592 19.995 1.00 97.12 106 VAL A C 1
ATOM 790 O O . VAL A 1 106 ? -8.475 3.701 19.480 1.00 97.12 106 VAL A O 1
ATOM 793 N N . LEU A 1 107 ? -7.824 1.555 19.320 1.00 97.12 107 LEU A N 1
ATOM 794 C CA . LEU A 1 107 ? -7.419 1.674 17.916 1.00 97.12 107 LEU A CA 1
ATOM 795 C C . LEU A 1 107 ? -8.612 2.011 17.009 1.00 97.12 107 LEU A C 1
ATOM 797 O O . LEU A 1 107 ? -8.514 2.906 16.169 1.00 97.12 107 LEU A O 1
ATOM 801 N N . GLN A 1 108 ? -9.736 1.309 17.177 1.00 97.06 108 GLN A N 1
ATOM 802 C CA . GLN A 1 108 ? -10.937 1.538 16.376 1.00 97.06 108 GLN A CA 1
ATOM 803 C C . GLN A 1 108 ? -11.475 2.963 16.563 1.00 97.06 108 GLN A C 1
ATOM 805 O O . GLN A 1 108 ? -11.825 3.621 15.582 1.00 97.06 108 GLN A O 1
ATOM 810 N N . GLU A 1 109 ? -11.514 3.458 17.801 1.00 97.12 109 GLU A N 1
ATOM 811 C CA . GLU A 1 109 ? -11.910 4.835 18.107 1.00 97.12 109 GLU A CA 1
ATOM 812 C C . GLU A 1 109 ? -10.943 5.854 17.494 1.00 97.12 109 GLU A C 1
ATOM 814 O O . GLU A 1 109 ? -11.387 6.837 16.903 1.00 97.12 109 GLU A O 1
ATOM 819 N N . ALA A 1 110 ? -9.632 5.603 17.569 1.00 96.88 110 ALA A N 1
ATOM 820 C CA . ALA A 1 110 ? -8.621 6.466 16.970 1.00 96.88 110 ALA A CA 1
ATOM 821 C C . ALA A 1 110 ? -8.748 6.547 15.441 1.00 96.88 110 ALA A C 1
ATOM 823 O O . ALA A 1 110 ? -8.660 7.639 14.882 1.00 96.88 110 ALA A O 1
ATOM 824 N N . TYR A 1 111 ? -8.983 5.414 14.771 1.00 96.31 111 TYR A N 1
ATOM 825 C CA . TYR A 1 111 ? -9.168 5.372 13.318 1.00 96.31 111 TYR A CA 1
ATOM 826 C C . TYR A 1 111 ? -10.468 6.059 12.889 1.00 96.31 111 TYR A C 1
ATOM 828 O O . TYR A 1 111 ? -10.490 6.793 11.907 1.00 96.31 111 TYR A O 1
ATOM 836 N N . ALA A 1 112 ? -11.555 5.860 13.640 1.00 96.44 112 ALA A N 1
ATOM 837 C CA . ALA A 1 112 ? -12.834 6.508 13.362 1.00 96.44 112 ALA A CA 1
ATOM 838 C C . ALA A 1 112 ? -12.797 8.027 13.598 1.00 96.44 112 ALA A C 1
ATOM 840 O O . ALA A 1 112 ? -13.500 8.765 12.908 1.00 96.44 112 ALA A O 1
ATOM 841 N N . ALA A 1 113 ? -12.009 8.486 14.573 1.00 96.62 113 ALA A N 1
ATOM 842 C CA . ALA A 1 113 ? -11.858 9.904 14.877 1.00 96.62 113 ALA A CA 1
ATOM 843 C C . ALA A 1 113 ? -11.071 10.647 13.791 1.00 96.62 113 ALA A C 1
ATOM 845 O O . ALA A 1 113 ? -11.456 11.756 13.423 1.00 96.62 113 ALA A O 1
ATOM 846 N N . ASP A 1 114 ? -9.989 10.045 13.293 1.00 92.88 114 ASP A N 1
ATOM 847 C CA . ASP A 1 114 ? -9.136 10.656 12.278 1.00 92.88 114 ASP A CA 1
ATOM 848 C C . ASP A 1 114 ? -8.434 9.594 11.404 1.00 92.88 114 ASP A C 1
ATOM 850 O O . ASP A 1 114 ? -7.329 9.147 11.733 1.00 92.88 114 ASP A O 1
ATOM 854 N N . PRO A 1 115 ? -9.047 9.186 10.276 1.00 89.25 115 PRO A N 1
ATOM 855 C CA . PRO A 1 115 ? -8.450 8.253 9.317 1.00 89.25 115 PRO A CA 1
ATOM 856 C C . PRO A 1 115 ? -7.405 8.911 8.395 1.00 89.25 115 PRO A C 1
ATOM 858 O O . PRO A 1 115 ? -6.903 8.251 7.480 1.00 89.25 115 PRO A O 1
ATOM 861 N N . ALA A 1 116 ? -7.114 10.204 8.585 1.00 86.75 116 ALA A N 1
ATOM 862 C CA . ALA A 1 116 ? -6.094 10.963 7.862 1.00 86.75 116 ALA A CA 1
ATOM 863 C C . ALA A 1 116 ? -4.882 11.319 8.746 1.00 86.75 116 ALA A C 1
ATOM 865 O O . ALA A 1 116 ? -3.954 11.963 8.267 1.00 86.75 116 ALA A O 1
ATOM 866 N N . ALA A 1 117 ? -4.850 10.863 10.002 1.00 90.38 117 ALA A N 1
ATOM 867 C CA . ALA A 1 117 ? -3.702 11.035 10.883 1.00 90.38 117 ALA A CA 1
ATOM 868 C C . ALA A 1 117 ? -2.438 10.349 10.332 1.00 90.38 117 ALA A C 1
ATOM 870 O O . ALA A 1 117 ? -2.502 9.213 9.856 1.00 90.38 117 ALA A O 1
ATOM 871 N N . ASP A 1 118 ? -1.273 10.975 10.534 1.00 91.75 118 ASP A N 1
ATOM 872 C CA . ASP A 1 118 ? 0.044 10.484 10.083 1.00 91.75 118 ASP A CA 1
ATOM 873 C C . ASP A 1 118 ? 0.344 9.028 10.468 1.00 91.75 118 ASP A C 1
ATOM 875 O O . ASP A 1 118 ? 1.047 8.319 9.753 1.00 91.75 118 ASP A O 1
ATOM 879 N N . ARG A 1 119 ? -0.210 8.545 11.588 1.00 92.88 119 ARG A N 1
ATOM 880 C CA . ARG A 1 119 ? -0.004 7.167 12.066 1.00 92.88 119 ARG A CA 1
ATOM 881 C C . ARG A 1 119 ? -0.487 6.092 11.083 1.00 92.88 119 ARG A C 1
ATOM 883 O O . ARG A 1 119 ? -0.063 4.946 11.181 1.00 92.88 119 ARG A O 1
ATOM 890 N N . TRP A 1 120 ? -1.405 6.440 10.182 1.00 95.31 120 TRP A N 1
ATOM 891 C CA . TRP A 1 120 ? -1.951 5.523 9.180 1.00 95.31 120 TRP A CA 1
ATOM 892 C C . TRP A 1 120 ? -1.125 5.499 7.895 1.00 95.31 120 TRP A C 1
ATOM 894 O O . TRP A 1 120 ? -1.513 4.829 6.941 1.00 95.31 120 TRP A O 1
ATOM 904 N N . PHE A 1 121 ? 0.003 6.207 7.863 1.00 95.38 121 PHE A N 1
ATOM 905 C CA . PHE A 1 121 ? 0.866 6.320 6.701 1.00 95.38 121 PHE A CA 1
ATOM 906 C C . PHE A 1 121 ? 2.276 5.801 6.990 1.00 95.38 121 PHE A C 1
ATOM 908 O O . PHE A 1 121 ? 2.726 5.754 8.134 1.00 95.38 121 PHE A O 1
ATOM 915 N N . SER A 1 122 ? 3.008 5.419 5.941 1.00 94.94 122 SER A N 1
ATOM 916 C CA . SER A 1 122 ? 4.412 4.989 6.066 1.00 94.94 122 SER A CA 1
ATOM 917 C C . SER A 1 122 ? 5.352 6.083 6.576 1.00 94.94 122 SER A C 1
ATOM 919 O O . SER A 1 122 ? 6.434 5.777 7.076 1.00 94.94 122 SER A O 1
ATOM 921 N N . CYS A 1 123 ? 4.971 7.349 6.426 1.00 92.25 123 CYS A N 1
ATOM 922 C CA . CYS A 1 123 ? 5.690 8.508 6.937 1.00 92.25 123 CYS A CA 1
ATOM 923 C C . CYS A 1 123 ? 4.722 9.689 7.138 1.00 92.25 123 CYS A C 1
ATOM 925 O O . CYS A 1 123 ? 3.635 9.670 6.561 1.00 92.25 123 CYS A O 1
ATOM 927 N N . PRO A 1 124 ? 5.102 10.708 7.929 1.00 91.38 124 PRO A N 1
ATOM 928 C CA . PRO A 1 124 ? 4.300 11.920 8.102 1.00 91.38 124 PRO A CA 1
ATOM 929 C C . PRO A 1 124 ? 4.028 12.633 6.773 1.00 91.38 124 PRO A C 1
ATOM 931 O O . PRO A 1 124 ? 4.927 12.718 5.932 1.00 91.38 124 PRO A O 1
ATOM 934 N N . LEU A 1 125 ? 2.810 13.148 6.581 1.00 86.88 125 LEU A N 1
ATOM 935 C CA . LEU A 1 125 ? 2.392 13.770 5.316 1.00 86.88 125 LEU A CA 1
ATOM 936 C C . LEU A 1 125 ? 3.174 15.052 4.991 1.00 86.88 125 LEU A C 1
ATOM 938 O O . LEU A 1 125 ? 3.408 15.349 3.822 1.00 86.88 125 LEU A O 1
ATOM 942 N N . ASP A 1 126 ? 3.619 15.787 6.011 1.00 87.62 126 ASP A N 1
ATOM 943 C CA . ASP A 1 126 ? 4.422 17.009 5.872 1.00 87.62 126 ASP A CA 1
ATOM 944 C C . ASP A 1 126 ? 5.860 16.746 5.387 1.00 87.62 126 ASP A C 1
ATOM 946 O O . ASP A 1 126 ? 6.525 17.650 4.876 1.00 87.62 126 ASP A O 1
ATOM 950 N N . ALA A 1 127 ? 6.333 15.505 5.517 1.00 89.12 127 ALA A N 1
ATOM 951 C CA . ALA A 1 127 ? 7.646 15.066 5.064 1.00 89.12 127 ALA A CA 1
ATOM 952 C C . ALA A 1 127 ? 7.640 14.521 3.624 1.00 89.12 127 ALA A C 1
ATOM 954 O O . ALA A 1 127 ? 8.710 14.215 3.090 1.00 89.12 127 ALA A O 1
ATOM 955 N N . VAL A 1 128 ? 6.466 14.381 2.998 1.00 89.88 128 VAL A N 1
ATOM 956 C CA . VAL A 1 128 ? 6.326 13.823 1.648 1.00 89.88 128 VAL A CA 1
ATOM 957 C C . VAL A 1 128 ? 6.219 14.935 0.614 1.00 89.88 128 VAL A C 1
ATOM 959 O O . VAL A 1 128 ? 5.392 15.840 0.714 1.00 89.88 128 VAL A O 1
ATOM 962 N N . GLU A 1 129 ? 7.059 14.853 -0.416 1.00 92.00 129 GLU A N 1
ATOM 963 C CA . GLU A 1 129 ? 6.991 15.760 -1.556 1.00 92.00 129 GLU A CA 1
ATOM 964 C C . GLU A 1 129 ? 5.678 15.555 -2.323 1.00 92.00 129 GLU A C 1
ATOM 966 O O . GLU A 1 129 ? 5.321 14.428 -2.680 1.00 92.00 129 GLU A O 1
ATOM 971 N N . SER A 1 130 ? 4.975 16.654 -2.604 1.00 90.88 130 SER A N 1
ATOM 972 C CA . SER A 1 130 ? 3.720 16.625 -3.352 1.00 90.88 130 SER A CA 1
ATOM 973 C C . SER A 1 130 ? 3.896 15.941 -4.715 1.00 90.88 130 SER A C 1
ATOM 975 O O . SER A 1 130 ? 4.805 16.241 -5.485 1.00 90.88 130 SER A O 1
ATOM 977 N N . GLY A 1 131 ? 3.013 14.994 -5.010 1.00 90.69 131 GLY A N 1
ATOM 978 C CA . GLY A 1 131 ? 3.047 14.131 -6.185 1.00 90.69 131 GLY A CA 1
ATOM 979 C C . GLY A 1 131 ? 3.776 12.801 -5.978 1.00 90.69 131 GLY A C 1
ATOM 980 O O . GLY A 1 131 ? 3.739 11.973 -6.889 1.00 90.69 131 GLY A O 1
ATOM 981 N N . SER A 1 132 ? 4.395 12.576 -4.816 1.00 91.94 132 SER A N 1
ATOM 982 C CA . SER A 1 132 ? 5.086 11.324 -4.486 1.00 91.94 132 SER A CA 1
ATOM 983 C C . SER A 1 132 ? 4.133 10.224 -4.020 1.00 91.94 132 SER A C 1
ATOM 985 O O . SER A 1 132 ? 2.986 10.475 -3.648 1.00 91.94 132 SER A O 1
ATOM 987 N N . GLY A 1 133 ? 4.634 8.986 -4.033 1.00 92.56 133 GLY A N 1
ATOM 988 C CA . GLY A 1 133 ? 3.934 7.828 -3.486 1.00 92.56 133 GLY A CA 1
ATOM 989 C C . GLY A 1 133 ? 4.098 7.718 -1.969 1.00 92.56 133 GLY A C 1
ATOM 990 O O . GLY A 1 133 ? 5.191 7.922 -1.443 1.00 92.56 133 GLY A O 1
ATOM 991 N N . ILE A 1 134 ? 3.024 7.342 -1.285 1.00 94.88 134 ILE A N 1
ATOM 992 C CA . ILE A 1 134 ? 2.970 7.030 0.141 1.00 94.88 134 ILE A CA 1
ATOM 993 C C . ILE A 1 134 ? 2.178 5.735 0.347 1.00 94.88 134 ILE A C 1
ATOM 995 O O . ILE A 1 134 ? 1.287 5.408 -0.440 1.00 94.88 134 ILE A O 1
ATOM 999 N N . LEU A 1 135 ? 2.495 4.981 1.398 1.00 96.56 135 LEU A N 1
ATOM 1000 C CA . LEU A 1 135 ? 1.692 3.824 1.786 1.00 96.56 135 LEU A CA 1
ATOM 1001 C C . LEU A 1 135 ? 0.678 4.240 2.843 1.00 96.56 135 LEU A C 1
ATOM 1003 O O . LEU A 1 135 ? 1.044 4.908 3.810 1.00 96.56 135 LEU A O 1
ATOM 1007 N N . ARG A 1 136 ? -0.571 3.806 2.679 1.00 96.25 136 ARG A N 1
ATOM 1008 C CA . ARG A 1 136 ? -1.678 4.095 3.592 1.00 96.25 136 ARG A CA 1
ATOM 1009 C C . ARG A 1 136 ? -2.333 2.816 4.093 1.00 96.25 136 ARG A C 1
ATOM 1011 O O . ARG A 1 136 ? -2.702 1.954 3.302 1.00 96.25 136 ARG A O 1
ATOM 1018 N N . ALA A 1 137 ? -2.531 2.733 5.401 1.00 97.25 137 ALA A N 1
ATOM 1019 C CA . ALA A 1 137 ? -3.294 1.698 6.076 1.00 97.25 137 ALA A CA 1
ATOM 1020 C C . ALA A 1 137 ? -4.795 2.027 6.072 1.00 97.25 137 ALA A C 1
ATOM 1022 O O . ALA A 1 137 ? -5.236 3.015 6.656 1.00 97.25 137 ALA A O 1
ATOM 1023 N N . GLU A 1 138 ? -5.590 1.155 5.462 1.00 96.62 138 GLU A N 1
ATOM 1024 C CA . GLU A 1 138 ? -7.047 1.164 5.524 1.00 96.62 138 GLU A CA 1
ATOM 1025 C C . GLU A 1 138 ? -7.526 0.046 6.459 1.00 96.62 138 GLU A C 1
ATOM 1027 O O . GLU A 1 138 ? -7.254 -1.138 6.238 1.00 96.62 138 GLU A O 1
ATOM 1032 N N . CYS A 1 139 ? -8.238 0.424 7.522 1.00 97.19 139 CYS A N 1
ATOM 1033 C CA . CYS A 1 139 ? -8.689 -0.494 8.565 1.00 97.19 139 CYS A CA 1
ATOM 1034 C C . CYS A 1 139 ? -10.197 -0.751 8.474 1.00 97.19 139 CYS A C 1
ATOM 1036 O O . CYS A 1 139 ? -11.001 0.179 8.533 1.00 97.19 139 CYS A O 1
ATOM 1038 N N . THR A 1 140 ? -10.588 -2.024 8.416 1.00 97.75 140 THR A N 1
ATOM 1039 C CA . THR A 1 140 ? -11.984 -2.462 8.538 1.00 97.75 140 THR A CA 1
ATOM 1040 C C . THR A 1 140 ? -12.156 -3.280 9.811 1.00 97.75 140 THR A C 1
ATOM 1042 O O . THR A 1 140 ? -11.525 -4.322 9.983 1.00 97.75 140 THR A O 1
ATOM 1045 N N . PHE A 1 141 ? -13.029 -2.815 10.704 1.00 97.50 141 PHE A N 1
ATOM 1046 C CA . PHE A 1 141 ? -13.261 -3.432 12.008 1.00 97.50 141 PHE A CA 1
ATOM 1047 C C . PHE A 1 141 ? -14.570 -4.221 12.030 1.00 97.50 141 PHE A C 1
ATOM 1049 O O . PHE A 1 141 ? -15.600 -3.759 11.538 1.00 97.50 141 PHE A O 1
ATOM 1056 N N . ALA A 1 142 ? -14.550 -5.384 12.676 1.00 97.44 142 ALA A N 1
ATOM 1057 C CA . ALA A 1 142 ? -15.744 -6.153 13.007 1.00 97.44 142 ALA A CA 1
ATOM 1058 C C . ALA A 1 142 ? -15.673 -6.632 14.460 1.00 97.44 142 ALA A C 1
ATOM 1060 O O . ALA A 1 142 ? -14.595 -6.868 14.999 1.00 97.44 142 ALA A O 1
ATOM 1061 N N . THR A 1 143 ? -16.819 -6.761 15.125 1.00 96.69 143 THR A N 1
ATOM 1062 C CA . THR A 1 143 ? -16.886 -7.255 16.507 1.00 96.69 143 THR A CA 1
ATOM 1063 C C . THR A 1 143 ? -17.977 -8.303 16.620 1.00 96.69 143 THR A C 1
ATOM 1065 O O . THR A 1 143 ? -19.110 -8.076 16.199 1.00 96.69 143 THR A O 1
ATOM 1068 N N . GLU A 1 144 ? -17.634 -9.442 17.211 1.00 95.81 144 GLU A N 1
ATOM 1069 C CA . GLU A 1 144 ? -18.545 -10.560 17.421 1.00 95.81 144 GLU A CA 1
ATOM 1070 C C . GLU A 1 144 ? -18.685 -10.856 18.920 1.00 95.81 144 GLU A C 1
ATOM 1072 O O . GLU A 1 144 ? -17.676 -11.044 19.609 1.00 95.81 144 GLU A O 1
ATOM 1077 N N . PRO A 1 145 ? -19.913 -10.910 19.461 1.00 94.94 145 PRO A N 1
ATOM 1078 C CA . PRO A 1 145 ? -20.125 -11.334 20.834 1.00 94.94 145 PRO A CA 1
ATOM 1079 C C . PRO A 1 145 ? -19.870 -12.835 20.987 1.00 94.94 145 PRO A C 1
ATOM 1081 O O . PRO A 1 145 ? -20.219 -13.642 20.128 1.00 94.94 145 PRO A O 1
ATOM 1084 N N . THR A 1 146 ? -19.305 -13.213 22.126 1.00 91.94 146 THR A N 1
ATOM 1085 C CA . THR A 1 146 ? -19.100 -14.607 22.536 1.00 91.94 146 THR A CA 1
ATOM 1086 C C . THR A 1 146 ? -19.640 -14.804 23.956 1.00 91.94 146 THR A C 1
ATOM 1088 O O . THR A 1 146 ? -19.962 -13.832 24.638 1.00 91.94 146 THR A O 1
ATOM 1091 N N . GLU A 1 147 ? -19.708 -16.047 24.441 1.00 87.44 147 GLU A N 1
ATOM 1092 C CA . GLU A 1 147 ? -20.227 -16.350 25.787 1.00 87.44 147 GLU A CA 1
ATOM 1093 C C . GLU A 1 147 ? -19.455 -15.661 26.929 1.00 87.44 147 GLU A C 1
ATOM 1095 O O . GLU A 1 147 ? -20.012 -15.455 28.006 1.00 87.44 147 GLU A O 1
ATOM 1100 N N . GLY A 1 148 ? -18.187 -15.293 26.715 1.00 87.19 148 GLY A N 1
ATOM 1101 C CA . GLY A 1 148 ? -17.302 -14.783 27.764 1.00 87.19 148 GLY A CA 1
ATOM 1102 C C . GLY A 1 148 ? -16.681 -13.414 27.502 1.00 87.19 148 GLY A C 1
ATOM 1103 O O . GLY A 1 148 ? -15.786 -13.024 28.259 1.00 87.19 148 GLY A O 1
ATOM 1104 N N . GLY A 1 149 ? -17.071 -12.727 26.425 1.00 94.12 149 GLY A N 1
ATOM 1105 C CA . GLY A 1 149 ? -16.395 -11.520 25.950 1.00 94.12 149 GLY A CA 1
ATOM 1106 C C . GLY A 1 149 ? -16.696 -11.179 24.491 1.00 94.12 149 GLY A C 1
ATOM 1107 O O . GLY A 1 149 ? -17.630 -11.714 23.893 1.00 94.12 149 GLY A O 1
ATOM 1108 N N . LEU A 1 150 ? -15.886 -10.299 23.911 1.00 96.25 150 LEU A N 1
ATOM 1109 C CA . LEU A 1 150 ? -15.993 -9.851 22.522 1.00 96.25 150 LEU A CA 1
ATOM 1110 C C . LEU A 1 150 ? -14.772 -10.310 21.720 1.00 96.25 150 LEU A C 1
ATOM 1112 O O . LEU A 1 150 ? -13.634 -10.174 22.170 1.00 96.25 150 LEU A O 1
ATOM 1116 N N . LEU A 1 151 ? -15.002 -10.844 20.522 1.00 97.00 151 LEU A N 1
ATOM 1117 C CA . LEU A 1 151 ? -13.961 -11.089 19.530 1.00 97.00 151 LEU A CA 1
ATOM 1118 C C . LEU A 1 151 ? -13.933 -9.911 18.554 1.00 97.00 151 LEU A C 1
ATOM 1120 O O . LEU A 1 151 ? -14.835 -9.753 17.734 1.00 97.00 151 LEU A O 1
ATOM 1124 N N . HIS A 1 152 ? -12.891 -9.095 18.636 1.00 97.88 152 HIS A N 1
ATOM 1125 C CA . HIS A 1 152 ? -12.627 -8.024 17.685 1.00 97.88 152 HIS A CA 1
ATOM 1126 C C . HIS A 1 152 ? -11.829 -8.586 16.511 1.00 97.88 152 HIS A C 1
ATOM 1128 O O . HIS A 1 152 ? -10.875 -9.336 16.713 1.00 97.88 152 HIS A O 1
ATOM 1134 N N . ARG A 1 153 ? -12.192 -8.217 15.287 1.00 98.06 153 ARG A N 1
ATOM 1135 C CA . ARG A 1 153 ? -11.459 -8.527 14.058 1.00 98.06 153 ARG A CA 1
ATOM 1136 C C . ARG A 1 153 ? -11.068 -7.237 13.356 1.00 98.06 153 ARG A C 1
ATOM 1138 O O . ARG A 1 153 ? -11.836 -6.275 13.357 1.00 98.06 153 ARG A O 1
ATOM 1145 N N . LEU A 1 154 ? -9.894 -7.260 12.748 1.00 98.19 154 LEU A N 1
ATOM 1146 C CA . LEU A 1 154 ? -9.355 -6.197 11.922 1.00 98.19 154 LEU A CA 1
ATOM 1147 C C . LEU A 1 154 ? -8.902 -6.808 10.599 1.00 98.19 154 LEU A C 1
ATOM 1149 O O . LEU A 1 154 ? -8.043 -7.689 10.585 1.00 98.19 154 LEU A O 1
ATOM 1153 N N . THR A 1 155 ? -9.461 -6.307 9.505 1.00 98.31 155 THR A N 1
ATOM 1154 C CA . THR A 1 155 ? -8.897 -6.469 8.165 1.00 98.31 155 THR A CA 1
ATOM 1155 C C . THR A 1 155 ? -8.150 -5.186 7.840 1.00 98.31 155 THR A C 1
ATOM 1157 O O . THR A 1 155 ? -8.748 -4.111 7.775 1.00 98.31 155 THR A O 1
ATOM 1160 N N . LEU A 1 156 ? -6.839 -5.300 7.675 1.00 97.62 156 LEU A N 1
ATOM 1161 C CA . LEU A 1 156 ? -5.933 -4.200 7.394 1.00 97.62 156 LEU A CA 1
ATOM 1162 C C . LEU A 1 156 ? -5.416 -4.333 5.967 1.00 97.62 156 LEU A C 1
ATOM 1164 O O . LEU A 1 156 ? -4.773 -5.324 5.624 1.00 97.62 156 LEU A O 1
ATOM 1168 N N . THR A 1 157 ? -5.692 -3.322 5.152 1.00 97.81 157 THR A N 1
ATOM 1169 C CA . THR A 1 157 ? -5.293 -3.267 3.746 1.00 97.81 157 THR A CA 1
ATOM 1170 C C . THR A 1 157 ? -4.351 -2.089 3.556 1.00 97.81 157 THR A C 1
ATOM 1172 O O . THR A 1 157 ? -4.699 -0.971 3.919 1.00 97.81 157 THR A O 1
ATOM 1175 N N . VAL A 1 158 ? -3.155 -2.321 3.021 1.00 97.81 158 VAL A N 1
ATOM 1176 C CA . VAL A 1 158 ? -2.183 -1.260 2.749 1.00 97.81 158 VAL A CA 1
ATOM 1177 C C . VAL A 1 158 ? -2.175 -0.945 1.262 1.00 97.81 158 VAL A C 1
ATOM 1179 O O . VAL A 1 158 ? -1.901 -1.815 0.435 1.00 97.81 158 VAL A O 1
ATOM 1182 N N . TRP A 1 159 ? -2.457 0.311 0.940 1.00 97.06 159 TRP A N 1
ATOM 1183 C CA . TRP A 1 159 ? -2.509 0.831 -0.421 1.00 97.06 159 TRP A CA 1
ATOM 1184 C C . TRP A 1 159 ? -1.314 1.723 -0.708 1.00 97.06 159 TRP A C 1
ATOM 1186 O O . TRP A 1 159 ? -0.831 2.422 0.183 1.00 97.06 159 TRP A O 1
ATOM 1196 N N . LYS A 1 160 ? -0.881 1.735 -1.968 1.00 95.75 160 LYS A N 1
ATOM 1197 C CA . LYS A 1 160 ? 0.038 2.741 -2.488 1.00 95.75 160 LYS A CA 1
ATOM 1198 C C . LYS A 1 160 ? -0.771 3.872 -3.111 1.00 95.75 160 LYS A C 1
ATOM 1200 O O . LYS A 1 160 ? -1.512 3.663 -4.075 1.00 95.75 160 LYS A O 1
ATOM 1205 N N . GLU A 1 161 ? -0.643 5.061 -2.542 1.00 94.44 161 GLU A N 1
ATOM 1206 C CA . GLU A 1 161 ? -1.365 6.254 -2.972 1.00 94.44 161 GLU A CA 1
ATOM 1207 C C . GLU A 1 161 ? -0.372 7.341 -3.374 1.00 94.44 161 GLU A C 1
ATOM 1209 O O . GLU A 1 161 ? 0.679 7.507 -2.761 1.00 94.44 161 GLU A O 1
ATOM 1214 N N . ARG A 1 162 ? -0.704 8.104 -4.407 1.00 92.94 162 ARG A N 1
ATOM 1215 C CA . ARG A 1 162 ? -0.085 9.391 -4.683 1.00 92.94 162 ARG A CA 1
ATOM 1216 C C . ARG A 1 162 ? -0.695 10.422 -3.761 1.00 92.94 162 ARG A C 1
ATOM 1218 O O . ARG A 1 162 ? -1.920 10.512 -3.676 1.00 92.94 162 ARG A O 1
ATOM 1225 N N . VAL A 1 163 ? 0.147 11.220 -3.124 1.00 92.38 163 VAL A N 1
ATOM 1226 C CA . VAL A 1 163 ? -0.307 12.327 -2.288 1.00 92.38 163 VAL A CA 1
ATOM 1227 C C . VAL A 1 163 ? -0.035 13.655 -2.982 1.00 92.38 163 VAL A C 1
ATOM 1229 O O . VAL A 1 163 ? 1.082 13.904 -3.423 1.00 92.38 163 VAL A O 1
ATOM 1232 N N . LEU A 1 164 ? -1.042 14.520 -3.079 1.00 91.44 164 LEU A N 1
ATOM 1233 C CA . LEU A 1 164 ? -0.879 15.919 -3.478 1.00 91.44 164 LEU A CA 1
ATOM 1234 C C . LEU A 1 164 ? -1.146 16.803 -2.263 1.00 91.44 164 LEU A C 1
ATOM 1236 O O . LEU A 1 164 ? -2.280 16.888 -1.788 1.00 91.44 164 LEU A O 1
ATOM 1240 N N . THR A 1 165 ? -0.093 17.441 -1.762 1.00 89.12 165 THR A N 1
ATOM 1241 C CA . THR A 1 165 ? -0.140 18.393 -0.641 1.00 89.12 165 THR A CA 1
ATOM 1242 C C . THR A 1 165 ? -0.022 19.839 -1.124 1.00 89.12 165 THR A C 1
ATOM 1244 O O . THR A 1 165 ? -0.504 20.762 -0.465 1.00 89.12 165 THR A O 1
ATOM 1247 N N . ASP A 1 166 ? 0.569 20.054 -2.303 1.00 90.31 166 ASP A N 1
ATOM 1248 C CA . ASP A 1 166 ? 0.669 21.365 -2.932 1.00 90.31 166 ASP A CA 1
ATOM 1249 C C . ASP A 1 166 ? -0.654 21.747 -3.615 1.00 90.31 166 ASP A C 1
ATOM 1251 O O . ASP A 1 166 ? -1.187 21.017 -4.455 1.00 90.31 166 ASP A O 1
ATOM 1255 N N . ARG A 1 167 ? -1.202 22.913 -3.253 1.00 88.44 167 ARG A N 1
ATOM 1256 C CA . ARG A 1 167 ? -2.497 23.375 -3.776 1.00 88.44 167 ARG A CA 1
ATOM 1257 C C . ARG A 1 167 ? -2.442 23.845 -5.219 1.00 88.44 167 ARG A C 1
ATOM 1259 O O . ARG A 1 167 ? -3.454 23.733 -5.902 1.00 88.44 167 ARG A O 1
ATOM 1266 N N . GLU A 1 168 ? -1.330 24.433 -5.643 1.00 90.38 168 GLU A N 1
ATOM 1267 C CA . GLU A 1 168 ? -1.166 24.911 -7.015 1.00 90.38 168 GLU A CA 1
ATOM 1268 C C . GLU A 1 168 ? -1.094 23.704 -7.948 1.00 90.38 168 GLU A C 1
ATOM 1270 O O . GLU A 1 168 ? -1.891 23.601 -8.877 1.00 90.38 168 GLU A O 1
ATOM 1275 N N . GLN A 1 169 ? -0.272 22.714 -7.594 1.00 89.62 169 GLN A N 1
ATOM 1276 C CA . GLN A 1 169 ? -0.191 21.443 -8.306 1.00 89.62 169 GLN A CA 1
ATOM 1277 C C . GLN A 1 169 ? -1.534 20.701 -8.321 1.00 89.62 169 GLN A C 1
ATOM 1279 O O . GLN A 1 169 ? -1.979 20.243 -9.371 1.00 89.62 169 GLN A O 1
ATOM 1284 N N . ALA A 1 170 ? -2.210 20.594 -7.173 1.00 88.88 170 ALA A N 1
ATOM 1285 C CA . ALA A 1 170 ? -3.516 19.946 -7.104 1.00 88.88 170 ALA A CA 1
ATOM 1286 C C . ALA A 1 170 ? -4.551 20.655 -7.994 1.00 88.88 170 ALA A C 1
ATOM 1288 O O . ALA A 1 170 ? -5.307 19.984 -8.695 1.00 88.88 170 ALA A O 1
ATOM 1289 N N . ALA A 1 171 ? -4.565 21.993 -8.007 1.00 90.75 171 ALA A N 1
ATOM 1290 C CA . ALA A 1 171 ? -5.469 22.781 -8.842 1.00 90.75 171 ALA A CA 1
ATOM 1291 C C . ALA A 1 171 ? -5.173 22.629 -10.341 1.00 90.75 171 ALA A C 1
ATOM 1293 O O . ALA A 1 171 ? -6.115 22.504 -11.128 1.00 90.75 171 ALA A O 1
ATOM 1294 N N . ASP A 1 172 ? -3.896 22.581 -10.729 1.00 92.81 172 ASP A N 1
ATOM 1295 C CA . ASP A 1 172 ? -3.468 22.315 -12.108 1.00 92.81 172 ASP A CA 1
ATOM 1296 C C . ASP A 1 172 ? -3.933 20.933 -12.595 1.00 92.81 172 ASP A C 1
ATOM 1298 O O . ASP A 1 172 ? -4.268 20.757 -13.769 1.00 92.81 172 ASP A O 1
ATOM 1302 N N . GLU A 1 173 ? -4.030 19.966 -11.680 1.00 90.81 173 GLU A N 1
ATOM 1303 C CA . GLU A 1 173 ? -4.552 18.619 -11.934 1.00 90.81 173 GLU A CA 1
ATOM 1304 C C . GLU A 1 173 ? -6.080 18.500 -11.746 1.00 90.81 173 GLU A C 1
ATOM 1306 O O . GLU A 1 173 ? -6.653 17.425 -11.918 1.00 90.81 173 GLU A O 1
ATOM 1311 N N . GLY A 1 174 ? -6.773 19.610 -11.463 1.00 90.12 174 GLY A N 1
ATOM 1312 C CA . GLY A 1 174 ? -8.236 19.675 -11.371 1.00 90.12 174 GLY A CA 1
ATOM 1313 C C . GLY A 1 174 ? -8.822 19.323 -10.001 1.00 90.12 174 GLY A C 1
ATOM 1314 O O . GLY A 1 174 ? -10.042 19.179 -9.875 1.00 90.12 174 GLY A O 1
ATOM 1315 N N . TYR A 1 175 ? -7.990 19.213 -8.969 1.00 89.81 175 TYR A N 1
ATOM 1316 C CA . TYR A 1 175 ? -8.406 18.964 -7.594 1.00 89.81 175 TYR A CA 1
ATOM 1317 C C . TYR A 1 175 ? -8.528 20.256 -6.776 1.00 89.81 175 TYR A C 1
ATOM 1319 O O . TYR A 1 175 ? -7.855 21.253 -7.024 1.00 89.81 175 TYR A O 1
ATOM 1327 N N . VAL A 1 176 ? -9.389 20.240 -5.752 1.00 86.44 176 VAL A N 1
ATOM 1328 C CA . VAL A 1 176 ? -9.572 21.373 -4.831 1.00 86.44 176 VAL A CA 1
ATOM 1329 C C . VAL A 1 176 ? -9.301 20.925 -3.400 1.00 86.44 176 VAL A C 1
ATOM 1331 O O . VAL A 1 176 ? -10.089 20.183 -2.812 1.00 86.44 176 VAL A O 1
ATOM 1334 N N . ILE A 1 177 ? -8.206 21.421 -2.824 1.00 85.25 177 ILE A N 1
ATOM 1335 C CA . ILE A 1 177 ? -7.864 21.231 -1.411 1.00 85.25 177 ILE A CA 1
ATOM 1336 C C . ILE A 1 177 ? -8.453 22.396 -0.606 1.00 85.25 177 ILE A C 1
ATOM 1338 O O . ILE A 1 177 ? -7.927 23.509 -0.627 1.00 85.25 177 ILE A O 1
ATOM 1342 N N . ASN A 1 178 ? -9.558 22.142 0.099 1.00 83.25 178 ASN A N 1
ATOM 1343 C CA . ASN A 1 178 ? -10.265 23.166 0.884 1.00 83.25 178 ASN A CA 1
ATOM 1344 C C . ASN A 1 178 ? -9.637 23.434 2.262 1.00 83.25 178 ASN A C 1
ATOM 1346 O O . ASN A 1 178 ? -9.852 24.502 2.834 1.00 83.25 178 ASN A O 1
ATOM 1350 N N . ASP A 1 179 ? -8.892 22.471 2.799 1.00 82.19 179 ASP A N 1
ATOM 1351 C CA . ASP A 1 179 ? -8.291 22.539 4.131 1.00 82.19 179 ASP A CA 1
ATOM 1352 C C . ASP A 1 179 ? -6.829 23.031 4.038 1.00 82.19 179 ASP A C 1
ATOM 1354 O O . ASP A 1 179 ? -6.092 22.541 3.174 1.00 82.19 179 ASP A O 1
ATOM 1358 N N . PRO A 1 180 ? -6.387 23.989 4.882 1.00 75.19 180 PRO A N 1
ATOM 1359 C CA . PRO A 1 180 ? -4.982 24.365 5.082 1.00 75.19 180 PRO A CA 1
ATOM 1360 C C . PRO A 1 180 ? -3.987 23.198 5.224 1.00 75.19 180 PRO A C 1
ATOM 1362 O O . PRO A 1 180 ? -2.853 23.325 4.759 1.00 75.19 180 PRO A O 1
ATOM 1365 N N . GLU A 1 181 ? -4.416 22.083 5.802 1.00 76.69 181 GLU A N 1
ATOM 1366 C CA . GLU A 1 181 ? -3.612 20.872 6.028 1.00 76.69 181 GLU A CA 1
ATOM 1367 C C . GLU A 1 181 ? -4.111 19.681 5.187 1.00 76.69 181 GLU A C 1
ATOM 1369 O O . GLU A 1 181 ? -3.654 18.553 5.342 1.00 76.69 181 GLU A O 1
ATOM 1374 N N . GLY A 1 182 ? -5.056 19.921 4.274 1.00 80.88 182 GLY A N 1
ATOM 1375 C CA . GLY A 1 182 ? -5.635 18.875 3.441 1.00 80.88 182 GLY A CA 1
ATOM 1376 C C . GLY A 1 182 ? -4.676 18.354 2.376 1.00 80.88 182 GLY A C 1
ATOM 1377 O O . GLY A 1 182 ? -3.842 19.088 1.849 1.00 80.88 182 GLY A O 1
ATOM 1378 N N . ALA A 1 183 ? -4.877 17.097 1.996 1.00 87.12 183 ALA A N 1
ATOM 1379 C CA . ALA A 1 183 ? -4.187 16.452 0.890 1.00 87.12 183 ALA A CA 1
ATOM 1380 C C . ALA A 1 183 ? -5.186 15.716 -0.010 1.00 87.12 183 ALA A C 1
ATOM 1382 O O . ALA A 1 183 ? -6.264 15.305 0.434 1.00 87.12 183 ALA A O 1
ATOM 1383 N N . VAL A 1 184 ? -4.825 15.546 -1.279 1.00 89.81 184 VAL A N 1
ATOM 1384 C CA . VAL A 1 184 ? -5.529 14.646 -2.200 1.00 89.81 184 VAL A CA 1
ATOM 1385 C C . 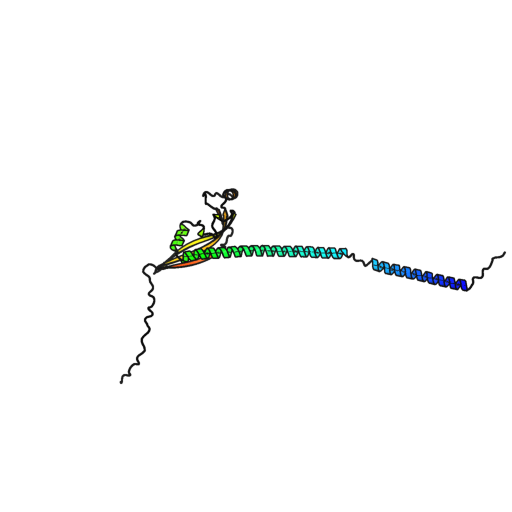VAL A 1 184 ? -4.772 13.333 -2.244 1.00 89.81 184 VAL A C 1
ATOM 1387 O O . VAL A 1 184 ? -3.552 13.329 -2.391 1.00 89.81 184 VAL A O 1
ATOM 1390 N N . PHE A 1 185 ? -5.510 12.233 -2.151 1.00 90.75 185 PHE A N 1
ATOM 1391 C CA . PHE A 1 185 ? -4.969 10.888 -2.262 1.00 90.75 185 PHE A CA 1
ATOM 1392 C C . PHE A 1 185 ? -5.537 10.213 -3.504 1.00 90.75 185 PHE A C 1
ATOM 1394 O O . PHE A 1 185 ? -6.756 10.153 -3.682 1.00 90.75 185 PHE A O 1
ATOM 1401 N N . GLU A 1 186 ? -4.656 9.702 -4.353 1.00 90.56 186 GLU A N 1
ATOM 1402 C CA . GLU A 1 186 ? -5.011 8.977 -5.570 1.00 90.56 186 GLU A CA 1
ATOM 1403 C C . GLU A 1 186 ? -4.384 7.584 -5.521 1.00 90.56 186 GLU A C 1
ATOM 1405 O O . GLU A 1 186 ? -3.171 7.448 -5.392 1.00 90.56 186 GLU A O 1
ATOM 1410 N N . ARG A 1 187 ? -5.192 6.527 -5.625 1.00 88.50 187 ARG A N 1
ATOM 1411 C CA . ARG A 1 187 ? -4.662 5.157 -5.668 1.00 88.50 187 ARG A CA 1
ATOM 1412 C C . ARG A 1 187 ? -3.940 4.921 -6.990 1.00 88.50 187 ARG A C 1
ATOM 1414 O O . ARG A 1 187 ? -4.530 5.105 -8.051 1.00 88.50 187 ARG A O 1
ATOM 1421 N N . TRP A 1 188 ? -2.681 4.495 -6.912 1.00 80.62 18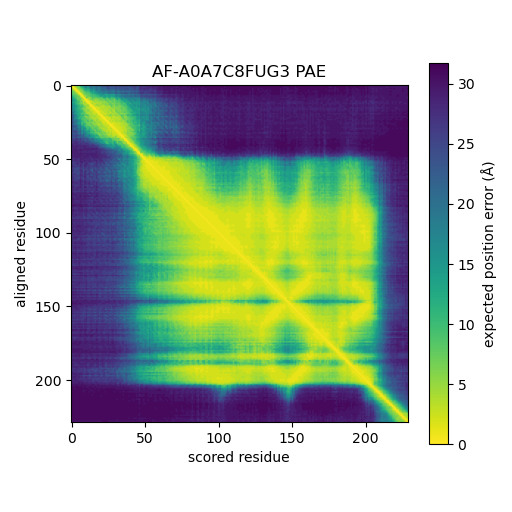8 TRP A N 1
ATOM 1422 C CA . TRP A 1 188 ? -1.881 4.165 -8.097 1.00 80.62 188 TRP A CA 1
ATOM 1423 C C . TRP A 1 188 ? -2.193 2.790 -8.670 1.00 80.62 188 TRP A C 1
ATOM 1425 O O . TRP A 1 188 ? -2.053 2.582 -9.873 1.00 80.62 188 TRP A O 1
ATOM 1435 N N . GLU A 1 189 ? -2.602 1.860 -7.815 1.00 81.12 189 GLU A N 1
ATOM 1436 C CA . GLU A 1 189 ? -2.794 0.463 -8.177 1.00 81.12 189 GLU A CA 1
ATOM 1437 C C . GLU A 1 189 ? -4.224 0.021 -7.857 1.00 81.12 189 GLU A C 1
ATOM 1439 O O . GLU A 1 189 ? -4.848 0.495 -6.903 1.00 81.12 189 GLU A O 1
ATOM 1444 N N . GLU A 1 190 ? -4.754 -0.881 -8.685 1.00 82.56 190 GLU A N 1
ATOM 1445 C CA . GLU A 1 190 ? -6.072 -1.491 -8.467 1.00 82.56 190 GLU A CA 1
ATOM 1446 C C . GLU A 1 190 ? -6.039 -2.524 -7.330 1.00 82.56 190 GLU A C 1
ATOM 1448 O O . GLU A 1 190 ? -7.061 -2.775 -6.689 1.00 82.56 190 GLU A O 1
ATOM 1453 N N . GLU A 1 191 ? -4.863 -3.095 -7.060 1.00 91.12 191 GLU A N 1
ATOM 1454 C CA . GLU A 1 191 ? -4.634 -4.083 -6.011 1.00 91.12 191 GLU A CA 1
ATOM 1455 C C . GLU A 1 191 ? -3.888 -3.463 -4.819 1.00 91.12 191 GLU A C 1
ATOM 1457 O O . GLU A 1 191 ? -3.059 -2.566 -4.992 1.00 91.12 191 GLU A O 1
ATOM 1462 N N . PRO A 1 192 ? -4.173 -3.916 -3.587 1.00 95.12 192 PRO A N 1
ATOM 1463 C CA . PRO A 1 192 ? -3.426 -3.472 -2.424 1.00 95.12 192 PRO A CA 1
ATOM 1464 C C . PRO A 1 192 ? -2.026 -4.089 -2.404 1.00 95.12 192 PRO A C 1
ATOM 1466 O O . PRO A 1 192 ? -1.841 -5.258 -2.742 1.00 95.12 192 PRO A O 1
ATOM 1469 N N . VAL A 1 193 ? -1.050 -3.334 -1.897 1.00 96.50 193 VAL A N 1
ATOM 1470 C CA . VAL A 1 193 ? 0.336 -3.807 -1.727 1.00 96.50 193 VAL A CA 1
ATOM 1471 C C . VAL A 1 193 ? 0.393 -4.959 -0.724 1.00 96.50 193 VAL A C 1
ATOM 1473 O O . VAL A 1 193 ? 1.168 -5.903 -0.873 1.00 96.50 193 VAL A O 1
ATOM 1476 N N . TYR A 1 194 ? -0.421 -4.876 0.330 1.00 97.31 194 TYR A N 1
ATOM 1477 C CA . TYR A 1 194 ? -0.468 -5.884 1.380 1.00 97.31 194 TYR A CA 1
ATOM 1478 C C . TYR A 1 194 ? -1.847 -5.937 2.036 1.00 97.31 194 TYR A C 1
ATOM 1480 O O . TYR A 1 194 ? -2.530 -4.924 2.175 1.00 97.31 194 TYR A O 1
ATOM 1488 N N . THR A 1 195 ? -2.271 -7.122 2.468 1.00 97.31 195 THR A N 1
ATOM 1489 C CA . THR A 1 195 ? -3.500 -7.306 3.248 1.00 97.31 195 THR A CA 1
ATOM 1490 C C . THR A 1 195 ? -3.250 -8.318 4.352 1.00 97.31 195 THR A C 1
ATOM 1492 O O . THR A 1 195 ? -2.670 -9.377 4.114 1.00 97.31 195 THR A O 1
ATOM 1495 N N . VAL A 1 196 ? -3.701 -8.001 5.563 1.00 97.25 196 VAL A N 1
ATOM 1496 C CA . VAL A 1 196 ? -3.632 -8.900 6.713 1.00 97.25 196 VAL A CA 1
ATOM 1497 C C . VAL A 1 196 ? -4.937 -8.871 7.493 1.00 97.25 196 VAL A C 1
ATOM 1499 O O . VAL A 1 196 ? -5.546 -7.824 7.699 1.00 97.25 196 VAL A O 1
ATOM 1502 N N . GLU A 1 197 ? -5.351 -10.044 7.954 1.00 97.62 197 GLU A N 1
ATOM 1503 C CA . GLU A 1 197 ? -6.473 -10.202 8.868 1.00 97.62 197 GLU A CA 1
ATOM 1504 C C . GLU A 1 197 ? -5.947 -10.635 10.231 1.00 97.62 197 GLU A C 1
ATOM 1506 O O . GLU A 1 197 ? -5.141 -11.560 10.345 1.00 97.62 197 GLU A O 1
ATOM 1511 N N . THR A 1 198 ? -6.406 -9.965 11.280 1.00 96.50 198 THR A N 1
ATOM 1512 C CA . THR A 1 198 ? -6.059 -10.295 12.660 1.00 96.50 198 THR A CA 1
ATOM 1513 C C . THR A 1 198 ? -7.287 -10.211 13.554 1.00 96.50 198 THR A C 1
ATOM 1515 O O . THR A 1 198 ? -8.300 -9.590 13.221 1.00 96.50 198 THR A O 1
ATOM 1518 N N . ALA A 1 199 ? -7.225 -10.880 14.698 1.00 96.94 199 ALA A N 1
ATOM 1519 C CA . ALA A 1 199 ? -8.316 -10.916 15.649 1.00 96.94 199 ALA A CA 1
ATOM 1520 C C . ALA A 1 199 ? -7.793 -10.893 17.078 1.00 96.94 199 ALA A C 1
ATOM 1522 O O . ALA A 1 199 ? -6.757 -11.478 17.397 1.00 96.94 199 ALA A O 1
ATOM 1523 N N . ARG A 1 200 ? -8.557 -10.252 17.956 1.00 96.50 200 ARG A N 1
ATOM 1524 C CA . ARG A 1 200 ? -8.273 -10.200 19.377 1.00 96.50 200 ARG A CA 1
ATOM 1525 C C . ARG A 1 200 ? -9.523 -10.420 20.203 1.00 96.50 200 ARG A C 1
ATOM 1527 O O . ARG A 1 200 ? -10.534 -9.745 20.045 1.00 96.50 200 ARG A O 1
ATOM 1534 N N . TYR A 1 201 ? -9.407 -11.348 21.141 1.00 95.75 201 TYR A N 1
ATOM 1535 C CA . TYR A 1 201 ? -10.432 -11.609 22.132 1.00 95.75 201 TYR A CA 1
ATOM 1536 C C . TYR A 1 201 ? -10.249 -10.730 23.374 1.00 95.75 201 TYR A C 1
ATOM 1538 O O . TYR A 1 201 ? -9.158 -10.676 23.947 1.00 95.75 201 TYR A O 1
ATOM 1546 N N . VAL A 1 202 ? -11.329 -10.088 23.815 1.00 94.19 202 VAL A N 1
ATOM 1547 C CA . VAL A 1 202 ? -11.395 -9.285 25.040 1.00 94.19 202 VAL A CA 1
ATOM 1548 C C . VAL A 1 202 ? -12.458 -9.891 25.955 1.00 94.19 202 VAL A C 1
ATOM 1550 O O . VAL A 1 202 ? -13.650 -9.864 25.652 1.00 94.19 202 VAL A O 1
ATOM 1553 N N . ALA A 1 203 ? -12.028 -10.467 27.079 1.00 91.69 203 ALA A N 1
ATOM 1554 C CA . ALA A 1 203 ? -12.930 -11.094 28.043 1.00 91.69 203 ALA A CA 1
ATOM 1555 C C . ALA A 1 203 ? -13.780 -10.050 28.787 1.00 91.69 203 ALA A C 1
ATOM 1557 O O . ALA A 1 203 ? -13.282 -8.995 29.184 1.00 91.69 203 ALA A O 1
ATOM 1558 N N . SER A 1 204 ? -15.046 -10.371 29.055 1.00 85.44 204 SER A N 1
ATOM 1559 C CA . SER A 1 204 ? -15.885 -9.576 29.951 1.00 85.44 204 SER A CA 1
ATOM 1560 C C . SER A 1 204 ? -15.363 -9.663 31.386 1.00 85.44 204 SER A C 1
ATOM 1562 O O . SER A 1 204 ? -14.979 -10.741 31.855 1.00 85.44 204 SER A O 1
ATOM 1564 N N . ALA A 1 205 ? -15.369 -8.538 32.105 1.00 69.44 205 ALA A N 1
ATOM 1565 C CA . ALA A 1 205 ? -14.966 -8.482 33.508 1.00 69.44 205 ALA A CA 1
ATOM 1566 C C . ALA A 1 205 ? -15.826 -9.449 34.350 1.00 69.44 205 ALA A C 1
ATOM 1568 O O . ALA A 1 205 ? -16.984 -9.172 34.641 1.00 69.44 205 ALA A O 1
ATOM 1569 N N . GLY A 1 206 ? -15.264 -10.612 34.695 1.00 63.41 206 GLY A N 1
ATOM 1570 C CA . GLY A 1 206 ? -15.959 -11.695 35.405 1.00 63.41 206 GLY A CA 1
ATOM 1571 C C . GLY A 1 206 ? -15.646 -13.097 34.874 1.00 63.41 206 GLY A C 1
ATOM 1572 O O . GLY A 1 206 ? -15.732 -14.066 35.624 1.00 63.41 206 GLY A O 1
ATOM 1573 N N . THR A 1 207 ? -15.192 -13.215 33.625 1.00 56.72 207 THR A N 1
ATOM 1574 C CA . THR A 1 207 ? -14.914 -14.505 32.976 1.00 56.72 207 THR A CA 1
ATOM 1575 C C . THR A 1 207 ? -13.429 -14.843 33.068 1.00 56.72 207 THR A C 1
ATOM 1577 O O . THR A 1 207 ? -12.712 -14.859 32.071 1.00 56.72 207 THR A O 1
ATOM 1580 N N . ARG A 1 208 ? -12.916 -15.074 34.282 1.00 53.62 208 ARG A N 1
ATOM 1581 C CA . ARG A 1 208 ? -11.589 -15.688 34.442 1.00 53.62 208 ARG A CA 1
ATOM 1582 C C . ARG A 1 208 ? -11.781 -17.199 34.270 1.00 53.62 208 ARG A C 1
ATOM 1584 O O . ARG A 1 208 ? -12.452 -17.787 35.119 1.00 53.62 208 ARG A O 1
ATOM 1591 N N . PRO A 1 209 ? -11.241 -17.852 33.226 1.00 53.97 209 PRO A N 1
ATOM 1592 C CA . PRO A 1 209 ? -11.199 -19.303 33.228 1.00 53.97 209 PRO A CA 1
ATOM 1593 C C . PRO A 1 209 ? -10.363 -19.730 34.436 1.00 53.97 209 PRO A C 1
ATOM 1595 O O . PRO A 1 209 ? -9.250 -19.235 34.635 1.00 53.97 209 PRO A O 1
ATOM 1598 N N . ALA A 1 210 ? -10.927 -20.588 35.285 1.00 50.22 210 ALA A N 1
ATOM 1599 C CA . ALA A 1 210 ? -10.191 -21.182 36.387 1.00 50.22 210 ALA A CA 1
ATOM 1600 C C . ALA A 1 210 ? -8.986 -21.931 35.801 1.00 50.22 210 ALA A C 1
ATOM 1602 O O . ALA A 1 210 ? -9.151 -22.916 35.084 1.00 50.22 210 ALA A O 1
ATOM 1603 N N . LEU A 1 211 ? -7.775 -21.446 36.080 1.00 55.38 211 LEU A N 1
ATOM 1604 C CA . LEU A 1 211 ? -6.568 -22.239 35.878 1.00 55.38 211 LEU A CA 1
ATOM 1605 C C . LEU A 1 211 ? -6.728 -23.508 36.727 1.00 55.38 211 LEU A C 1
ATOM 1607 O O . LEU A 1 211 ? -7.040 -23.377 37.915 1.00 55.38 211 LEU A O 1
ATOM 1611 N N . PRO A 1 212 ? -6.559 -24.719 36.170 1.00 48.84 212 PRO A N 1
ATOM 1612 C CA . PRO A 1 212 ? -6.554 -25.919 36.988 1.00 48.84 212 PRO A CA 1
ATOM 1613 C C . PRO A 1 212 ? -5.414 -25.795 38.003 1.00 48.84 212 PRO A C 1
ATOM 1615 O O . PRO A 1 212 ? -4.243 -25.702 37.630 1.00 48.84 212 PRO A O 1
ATOM 1618 N N . SER A 1 213 ? -5.768 -25.733 39.287 1.00 45.59 213 SER A N 1
ATOM 1619 C CA . SER A 1 213 ? -4.807 -25.719 40.384 1.00 45.59 213 SER A CA 1
ATOM 1620 C C . SER A 1 213 ? -3.926 -26.961 40.287 1.00 45.59 213 SER A C 1
ATOM 1622 O O . SER A 1 213 ? -4.428 -28.083 40.303 1.00 45.59 213 SER A O 1
ATOM 1624 N N . ALA A 1 214 ? -2.610 -26.769 40.219 1.00 53.53 214 ALA A N 1
ATOM 1625 C CA . ALA A 1 214 ? -1.618 -27.842 40.230 1.00 53.53 214 ALA A CA 1
ATOM 1626 C C . ALA A 1 214 ? -1.412 -28.456 41.634 1.00 53.53 214 ALA A C 1
ATOM 1628 O O . ALA A 1 214 ? -0.320 -28.913 41.952 1.00 53.53 214 ALA A O 1
ATOM 1629 N N . ASP A 1 215 ? -2.457 -28.497 42.465 1.00 48.22 215 ASP A N 1
ATOM 1630 C CA . ASP A 1 215 ? -2.450 -29.180 43.762 1.00 48.22 215 ASP A CA 1
ATOM 1631 C C . ASP A 1 215 ? -3.121 -30.546 43.604 1.00 48.22 215 ASP A C 1
ATOM 1633 O O . ASP A 1 215 ? -4.257 -30.788 44.003 1.00 48.22 215 ASP A O 1
ATOM 1637 N N . GLY A 1 216 ? -2.396 -31.444 42.943 1.00 46.19 216 GLY A N 1
ATOM 1638 C CA . GLY A 1 216 ? -2.776 -32.842 42.756 1.00 46.19 216 GLY A CA 1
ATOM 1639 C C . GLY A 1 216 ? -1.577 -33.783 42.821 1.00 46.19 216 GLY A C 1
ATOM 1640 O O . GLY A 1 216 ? -1.600 -34.850 42.220 1.00 46.19 216 GLY A O 1
ATOM 1641 N N . ALA A 1 217 ? -0.504 -33.386 43.509 1.00 51.44 217 ALA A N 1
ATOM 1642 C CA . ALA A 1 217 ? 0.595 -34.277 43.849 1.00 51.44 217 ALA A CA 1
ATOM 1643 C C . ALA A 1 217 ? 0.368 -34.825 45.264 1.00 51.44 217 ALA A C 1
ATOM 1645 O O . ALA A 1 217 ? 0.646 -34.143 46.246 1.00 51.44 217 ALA A O 1
ATOM 1646 N N . GLY A 1 218 ? -0.126 -36.062 45.373 1.00 49.84 218 GLY A N 1
ATOM 1647 C CA . GLY A 1 218 ? -0.075 -36.799 46.638 1.00 49.84 218 GLY A CA 1
ATOM 1648 C C . GLY A 1 218 ? -1.242 -37.740 46.907 1.00 49.84 218 GLY A C 1
ATOM 1649 O O . GLY A 1 218 ? -2.060 -37.466 47.775 1.00 49.84 218 GLY A O 1
ATOM 1650 N N . ALA A 1 219 ? -1.271 -38.893 46.241 1.00 40.22 219 ALA A N 1
ATOM 1651 C CA . ALA A 1 219 ? -1.877 -40.094 46.814 1.00 40.22 219 ALA A CA 1
ATOM 1652 C C . ALA A 1 219 ? -1.168 -41.330 46.247 1.00 40.22 219 ALA A C 1
ATOM 1654 O O . ALA A 1 219 ? -1.399 -41.735 45.110 1.00 40.22 219 ALA A O 1
ATOM 1655 N N . ALA A 1 220 ? -0.256 -41.896 47.038 1.00 48.78 220 ALA A N 1
ATOM 1656 C CA . ALA A 1 220 ? 0.281 -43.230 46.801 1.00 48.78 220 ALA A CA 1
ATOM 1657 C C . ALA A 1 220 ? -0.851 -44.268 46.945 1.00 48.78 220 ALA A C 1
ATOM 1659 O O . ALA A 1 220 ? -1.702 -44.101 47.823 1.00 48.78 220 ALA A O 1
ATOM 1660 N N . PRO A 1 221 ? -0.884 -45.339 46.133 1.00 40.47 221 PRO A N 1
ATOM 1661 C CA . PRO A 1 221 ? -1.871 -46.392 46.305 1.00 40.47 221 PRO A CA 1
ATOM 1662 C C . PRO A 1 221 ? -1.469 -47.246 47.513 1.00 40.47 221 PRO A C 1
ATOM 1664 O O . PRO A 1 221 ? -0.400 -47.851 47.527 1.00 40.47 221 PRO A O 1
ATOM 1667 N N . THR A 1 222 ? -2.313 -47.289 48.542 1.00 45.16 222 THR A N 1
ATOM 1668 C CA . THR A 1 222 ? -2.207 -48.290 49.608 1.00 45.16 222 THR A CA 1
ATOM 1669 C C . THR A 1 222 ? -2.799 -49.602 49.106 1.00 45.16 222 THR A C 1
ATOM 1671 O O . THR A 1 222 ? -3.972 -49.647 48.730 1.00 45.16 222 THR A O 1
ATOM 1674 N N . GLU A 1 223 ? -1.975 -50.648 49.085 1.00 43.03 223 GLU A N 1
ATOM 1675 C CA . GLU A 1 223 ? -2.364 -52.023 48.781 1.00 43.03 223 GLU A CA 1
ATOM 1676 C C . GLU A 1 223 ? -3.525 -52.473 49.679 1.00 43.03 223 GLU A C 1
ATOM 1678 O O . GLU A 1 223 ? -3.489 -52.324 50.901 1.00 43.03 223 GLU A O 1
ATOM 1683 N N . GLY A 1 224 ? -4.579 -52.988 49.044 1.00 42.81 224 GLY A N 1
ATOM 1684 C CA . GLY A 1 224 ? -5.765 -53.516 49.703 1.00 42.81 224 GLY A CA 1
ATOM 1685 C C . GLY A 1 224 ? -5.513 -54.897 50.299 1.00 42.81 224 GLY A C 1
ATOM 1686 O O . GLY A 1 224 ? -5.051 -55.816 49.625 1.00 42.81 224 GLY A O 1
ATOM 1687 N N . GLU A 1 225 ? -5.860 -55.015 51.573 1.00 39.59 225 GLU A N 1
ATOM 1688 C CA . GLU A 1 225 ? -5.887 -56.225 52.383 1.00 39.59 225 GLU A CA 1
ATOM 1689 C C . GLU A 1 225 ? -6.906 -57.242 51.827 1.00 39.59 225 GLU A C 1
ATOM 1691 O O . GLU A 1 225 ? -8.051 -56.908 51.511 1.00 39.59 225 GLU A O 1
ATOM 1696 N N . VAL A 1 226 ? -6.471 -58.495 51.680 1.00 45.59 226 VAL A N 1
ATOM 1697 C CA . VAL A 1 226 ? -7.255 -59.619 51.151 1.00 45.59 226 VAL A CA 1
ATOM 1698 C C . VAL A 1 226 ? -8.224 -60.117 52.228 1.00 45.59 226 VAL A C 1
ATOM 1700 O O . VAL A 1 226 ? -7.802 -60.546 53.299 1.00 45.59 226 VAL A O 1
ATOM 1703 N N . SER A 1 227 ? -9.527 -60.084 51.938 1.00 46.16 227 SER A N 1
ATOM 1704 C CA . SER A 1 227 ? -10.584 -60.594 52.821 1.00 46.16 227 SER A CA 1
ATOM 1705 C C . SER A 1 227 ? -10.833 -62.088 52.578 1.00 46.16 227 SER A C 1
ATOM 1707 O O . SER A 1 227 ? -11.051 -62.510 51.443 1.00 46.16 227 SER A O 1
ATOM 1709 N N . HIS A 1 228 ? -10.793 -62.878 53.653 1.00 42.59 228 HIS A N 1
ATOM 1710 C CA . HIS A 1 228 ? -11.176 -64.290 53.677 1.00 42.59 228 HIS A CA 1
ATOM 1711 C C . HIS A 1 228 ? -12.693 -64.467 53.502 1.00 42.59 228 HIS A C 1
ATOM 1713 O O . HIS A 1 228 ? -13.478 -63.911 54.272 1.00 42.59 228 HIS A O 1
ATOM 1719 N N . GLY A 1 229 ? -13.066 -65.328 52.554 1.00 40.56 229 GLY A N 1
ATOM 1720 C CA . GLY A 1 229 ? -14.381 -65.950 52.395 1.00 40.56 229 GLY A CA 1
ATOM 1721 C C . GLY A 1 229 ? -14.241 -67.235 51.597 1.00 40.56 229 GLY A C 1
ATOM 1722 O O . GLY A 1 229 ? -13.662 -67.152 50.493 1.00 40.56 229 GLY A O 1
#